Protein AF-A0A9K3KCI3-F1 (afdb_monomer)

Foldseek 3Di:
DPPPVVVVQQVQLVVLLVVLLVLLVLLLVLLLVLQPDQAFWKFAPVVPAQCPLVVVQDPPPARMKGHGLFWIAGDDPLHGDDDTDGGPDLQRPSQPLSNLLSVLSVQLSVLSVVLSVLSVCCQAPHPDPCSLVSSLVSLLSSLVSLVSSVCSVQDLVSRPPDDSVNRRVIDGDPSSVVSSVSSSVSSNVSSVSSVVRNHHDHPVVVVVVVVVVVVVVVVVVPPDDDDDDDDDDDDDDDDDDDDDD

Radius of gyration: 33.25 Å; Cα contacts (8 Å, |Δi|>4): 334; chains: 1; bounding box: 76×48×111 Å

pLDDT: mean 75.57, std 19.72, range [34.94, 98.06]

Organism: NCBI:txid303405

Solvent-accessible surface area (backbone atoms only — not comparable to full-atom values): 13400 Å² total; per-residue (Å²): 134,77,71,69,63,59,55,55,51,38,53,49,13,50,52,50,52,51,48,34,49,52,38,37,53,48,14,36,53,34,36,52,55,29,41,71,30,22,52,34,39,33,43,70,60,75,78,77,55,44,48,74,58,58,49,84,79,49,70,91,88,54,55,25,32,20,41,32,64,55,20,26,23,44,25,58,97,86,41,77,52,85,68,72,40,68,58,100,46,93,60,48,87,73,30,67,63,56,33,51,28,34,51,26,59,55,45,18,43,53,38,36,49,50,24,46,50,54,53,49,47,31,48,47,67,45,83,55,96,56,50,61,59,51,32,26,51,26,18,41,49,18,15,52,31,35,44,42,26,52,47,52,77,69,37,56,71,67,30,48,89,32,62,54,69,76,54,60,70,30,62,64,36,66,66,36,50,49,28,35,53,50,13,18,48,27,18,40,50,32,22,55,49,56,79,72,48,57,85,45,78,19,62,64,56,54,62,61,51,58,58,49,55,52,56,52,56,52,57,68,69,64,71,69,82,80,82,86,79,89,80,82,92,80,89,82,82,87,88,84,92,84,86,89,134

Mean predicted aligned error: 12.88 Å

Sequence (245 aa):
MPGVARSCENQCGYFFKTLVLLMTMAAVGLGTAACFQCKFLLVDLTTGTGWDIILDFIPDEFTSVWVGVFQWVPALNGEAIGECRSYDSFFPPDSQYLQVAQGCAIAAPIIGFVGVMISCFELICCSFFASCIFSFILFFSASGVQMGVFGLLALPGWCGDADPQDCYEGDIDSTTFWLFVLAGFFYFISSLLLCCVPRPDPCLQNRSSEDHEVATKENERGVVEEPEIQQSPHYGDEPHYVETY

Secondary structure (DSSP, 8-state):
--HHHHHHHHHHHHHHHHHHHHHHHHHHHHHHHHHT-S-SEEEESSS-SS-HHHHTTS-TT-SEEEE-SSEEEEEETTEE-S--EE-SSSS-TT-HHHHHHHHHHHHHHHHHHHHHHHHHHHHHT---TTHHHHHHHHHHHHHHHHHHHHHHHHSGGGGTTS-HHHHTTSPB-HHHHHHHHHHHHHHHHHHHHHHHS--PPPHHHHHHHHHHHHHHHHHHHS---PPP-----------------

Nearest PDB structures (foldseek):
  7oca-assembly1_I  TM=7.148E-01  e=7.406E-06  Rattus norvegicus
  7tnn-assembly1_D  TM=6.697E-01  e=9.620E-06  Rattus norvegicus
  9b5z-assembly1_F  TM=6.570E-01  e=1.623E-05  Mus musculus
  7tnk-assembly1_A  TM=7.004E-01  e=1.185E-04  Rattus norvegicus
  7tnl-assembly1_B  TM=6.528E-01  e=2.599E-05  Rattus norvegicus

Structure (mmCIF, N/CA/C/O backbone):
data_AF-A0A9K3KCI3-F1
#
_entry.id   AF-A0A9K3KCI3-F1
#
loop_
_atom_site.group_PDB
_atom_site.id
_atom_site.type_symbol
_atom_site.label_atom_id
_atom_site.label_alt_id
_atom_site.label_comp_id
_atom_site.label_asym_id
_atom_site.label_entity_id
_atom_site.label_seq_id
_atom_site.pdbx_PDB_ins_code
_atom_site.Cartn_x
_atom_site.Cartn_y
_atom_site.Cartn_z
_atom_site.occupancy
_atom_site.B_iso_or_equiv
_atom_site.auth_seq_id
_atom_site.auth_comp_id
_atom_site.auth_asym_id
_atom_site.auth_atom_id
_atom_site.pdbx_PDB_model_num
ATOM 1 N N . MET A 1 1 ? -28.721 15.173 37.618 1.00 41.50 1 MET A N 1
ATOM 2 C CA . MET A 1 1 ? -29.142 14.765 36.258 1.00 41.50 1 MET A CA 1
ATOM 3 C C . MET A 1 1 ? -28.010 13.980 35.585 1.00 41.50 1 MET A C 1
ATOM 5 O O . MET A 1 1 ? -27.216 14.578 34.877 1.00 41.50 1 MET A O 1
ATOM 9 N N . PRO A 1 2 ? -27.876 12.669 35.845 1.00 46.94 2 PRO A N 1
ATOM 10 C CA . PRO A 1 2 ? -26.802 11.838 35.283 1.00 46.94 2 PRO A CA 1
ATOM 11 C C . PRO A 1 2 ? -27.132 11.178 33.925 1.00 46.94 2 PRO A C 1
ATOM 13 O O . PRO A 1 2 ? -26.240 10.631 33.287 1.00 46.94 2 PRO A O 1
ATOM 16 N N . GLY A 1 3 ? -28.383 11.244 33.450 1.00 45.72 3 GLY A N 1
ATOM 17 C CA . GLY A 1 3 ? -28.818 10.537 32.232 1.00 45.72 3 GLY A CA 1
ATOM 18 C C . GLY A 1 3 ? -28.431 11.187 30.894 1.00 45.72 3 GLY A C 1
ATOM 19 O O . GLY A 1 3 ? -28.261 10.485 29.906 1.00 45.72 3 GLY A O 1
ATOM 20 N N . VAL A 1 4 ? -28.246 12.513 30.843 1.00 50.72 4 VAL A N 1
ATOM 21 C CA . VAL A 1 4 ? -27.965 13.224 29.574 1.00 50.72 4 VAL A CA 1
ATOM 22 C C . VAL A 1 4 ? -26.508 13.042 29.122 1.00 50.72 4 VAL A C 1
ATOM 24 O O . VAL A 1 4 ? -26.239 12.969 27.928 1.00 50.72 4 VAL A O 1
ATOM 27 N N . ALA A 1 5 ? -25.567 12.900 30.062 1.00 54.03 5 ALA A N 1
ATOM 28 C CA . ALA A 1 5 ? -24.142 12.765 29.748 1.00 54.03 5 ALA A CA 1
ATOM 29 C C . ALA A 1 5 ? -23.789 11.420 29.077 1.00 54.03 5 ALA A C 1
ATOM 31 O O . ALA A 1 5 ? -23.001 11.407 28.135 1.00 54.03 5 ALA A O 1
ATOM 32 N N . ARG A 1 6 ? -24.424 10.310 29.492 1.00 54.91 6 ARG A N 1
ATOM 33 C CA . ARG A 1 6 ? -24.200 8.972 28.900 1.00 54.91 6 ARG A CA 1
ATOM 34 C C . ARG A 1 6 ? -24.645 8.868 27.439 1.00 54.91 6 ARG A C 1
ATOM 36 O O . ARG A 1 6 ? -24.037 8.137 26.666 1.00 54.91 6 ARG A O 1
ATOM 43 N N . SER A 1 7 ? -25.682 9.611 27.048 1.00 62.25 7 SER 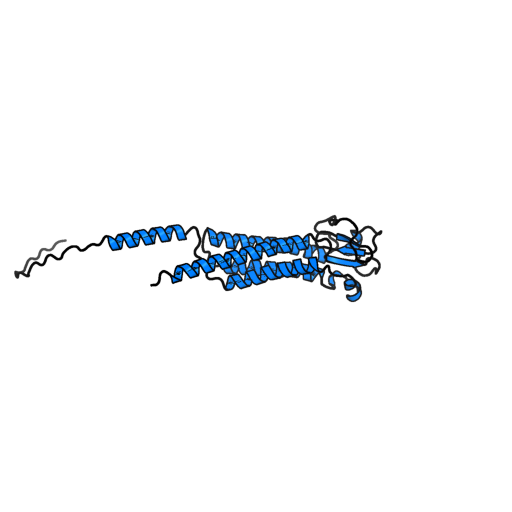A N 1
ATOM 44 C CA . SER A 1 7 ? -26.208 9.573 25.677 1.00 62.25 7 SER A CA 1
ATOM 45 C C . SER A 1 7 ? -25.242 10.218 24.669 1.00 62.25 7 SER A C 1
ATOM 47 O O . SER A 1 7 ? -24.984 9.649 23.607 1.00 62.25 7 SER A O 1
ATOM 49 N N . CYS A 1 8 ? -24.620 11.350 25.026 1.00 69.25 8 CYS A N 1
ATOM 50 C CA . CYS A 1 8 ? -23.647 12.025 24.158 1.00 69.25 8 CYS A CA 1
ATOM 51 C C . CYS A 1 8 ? -22.344 11.228 23.973 1.00 69.25 8 CYS A C 1
ATOM 53 O O . CYS A 1 8 ? -21.778 11.236 22.881 1.00 69.25 8 CYS A O 1
ATOM 55 N N . GLU A 1 9 ? -21.864 10.539 25.013 1.00 73.56 9 GLU A N 1
ATOM 56 C CA . GLU A 1 9 ? -20.625 9.750 24.953 1.00 73.56 9 GLU A CA 1
ATOM 57 C C . GLU A 1 9 ? -20.753 8.558 23.992 1.00 73.56 9 GLU A C 1
ATOM 59 O O . GLU A 1 9 ? -19.897 8.365 23.125 1.00 73.56 9 GLU A O 1
ATOM 64 N N . ASN A 1 10 ? -21.878 7.838 24.051 1.00 74.75 10 ASN A N 1
ATOM 65 C CA . ASN A 1 10 ? -22.153 6.728 23.138 1.00 74.75 10 ASN A CA 1
ATOM 66 C C . ASN A 1 10 ? -22.320 7.194 21.684 1.00 74.75 10 ASN A C 1
ATOM 68 O O . ASN A 1 10 ? -21.755 6.585 20.774 1.00 74.75 10 ASN A O 1
ATOM 72 N N . GLN A 1 11 ? -23.032 8.301 21.443 1.00 81.12 11 GLN A N 1
ATOM 73 C CA . GLN A 1 11 ? -23.169 8.871 20.094 1.00 81.12 11 GLN A CA 1
ATOM 74 C C . GLN A 1 11 ? -21.819 9.290 19.501 1.00 81.12 11 GLN A C 1
ATOM 76 O O . GLN A 1 11 ? -21.548 9.032 18.325 1.00 81.12 11 GLN A O 1
ATOM 81 N N . CYS A 1 12 ? -20.954 9.888 20.323 1.00 85.19 12 CYS A N 1
ATOM 82 C CA . CYS A 1 12 ? -19.596 10.253 19.940 1.00 85.19 12 CYS A CA 1
ATOM 83 C C . CYS A 1 12 ? -18.783 9.011 19.528 1.00 85.19 12 CYS A C 1
ATOM 85 O O . CYS A 1 12 ? -18.189 8.993 18.448 1.00 85.19 12 CYS A O 1
ATOM 87 N N . GLY A 1 13 ? -18.833 7.939 20.327 1.00 86.38 13 GLY A N 1
ATOM 88 C CA . GLY A 1 13 ? -18.162 6.670 20.029 1.00 86.38 13 GLY A CA 1
ATOM 89 C C . GLY A 1 13 ? -18.589 6.057 18.691 1.00 86.38 13 GLY A C 1
ATOM 90 O O . GLY A 1 13 ? -17.739 5.674 17.882 1.00 86.38 13 GLY A O 1
ATOM 91 N N . TYR A 1 14 ? -19.894 6.026 18.402 1.00 86.88 14 TYR A N 1
ATOM 92 C CA . TYR A 1 14 ? -20.408 5.540 17.115 1.00 86.88 14 TYR A CA 1
ATOM 93 C C . TYR A 1 14 ? -19.949 6.391 15.931 1.00 86.88 14 TYR A C 1
ATOM 95 O O . TYR A 1 14 ? -19.542 5.842 14.904 1.00 86.88 14 TYR A O 1
ATOM 103 N N . PHE A 1 15 ? -19.999 7.719 16.064 1.00 90.00 15 PHE A N 1
ATOM 104 C CA . PHE A 1 15 ? -19.580 8.634 15.005 1.00 90.00 15 PHE A CA 1
ATOM 105 C C . PHE A 1 15 ? -18.107 8.431 14.645 1.00 90.00 15 PHE A C 1
ATOM 107 O O . PHE A 1 15 ? -17.784 8.172 13.484 1.00 90.00 15 PHE A O 1
ATOM 114 N N . PHE A 1 16 ? -17.219 8.474 15.640 1.00 89.94 16 PHE A N 1
ATOM 115 C CA . PHE A 1 16 ? -15.787 8.299 15.416 1.00 89.94 16 PHE A CA 1
ATOM 116 C C . PHE A 1 16 ? -15.462 6.922 14.841 1.00 89.94 16 PHE A C 1
ATOM 118 O O . PHE A 1 16 ? -14.663 6.816 13.913 1.00 89.94 16 PHE A O 1
ATOM 125 N N . LYS A 1 17 ? -16.111 5.863 15.333 1.00 90.06 17 LYS A N 1
ATOM 126 C CA . LYS A 1 17 ? -15.878 4.512 14.818 1.00 90.06 17 LYS A CA 1
ATOM 127 C C . LYS A 1 17 ? -16.360 4.350 13.378 1.00 90.06 17 LYS A C 1
ATOM 129 O O . LYS A 1 17 ? -15.668 3.738 12.571 1.00 90.06 17 LYS A O 1
ATOM 134 N N . THR A 1 18 ? -17.493 4.956 13.026 1.00 91.88 18 THR A N 1
ATOM 135 C CA . THR A 1 18 ? -17.979 5.001 11.638 1.00 91.88 18 THR A CA 1
ATOM 136 C C . THR A 1 18 ? -17.001 5.756 10.740 1.00 91.88 18 THR A C 1
ATOM 138 O O . THR A 1 18 ? -16.677 5.284 9.654 1.00 91.88 18 THR A O 1
ATOM 141 N N . LEU A 1 19 ? -16.473 6.889 11.205 1.00 94.56 19 LEU A N 1
ATOM 142 C CA . LEU A 1 19 ? -15.473 7.668 10.478 1.00 94.56 19 LEU A CA 1
ATOM 143 C C . LEU A 1 19 ? -14.191 6.859 10.233 1.00 94.56 19 LEU A C 1
ATOM 145 O O . LEU A 1 19 ? -13.710 6.823 9.104 1.00 94.56 19 LEU A O 1
ATOM 149 N N . VAL A 1 20 ? -13.689 6.144 11.246 1.00 94.38 20 VAL A N 1
ATOM 150 C CA . VAL A 1 20 ? -12.539 5.229 11.116 1.00 94.38 20 VAL A CA 1
ATOM 151 C C . VAL A 1 20 ? -12.799 4.155 10.058 1.00 94.38 20 VAL A C 1
ATOM 153 O O . VAL A 1 20 ? -11.945 3.911 9.206 1.00 94.38 20 VAL A O 1
ATOM 156 N N . LEU A 1 21 ? -13.981 3.531 10.070 1.00 94.44 21 LEU A N 1
ATOM 157 C CA . LEU A 1 21 ? -14.352 2.519 9.077 1.00 94.44 21 LEU A CA 1
ATOM 158 C C . LEU A 1 21 ? -14.394 3.102 7.662 1.00 94.44 21 LEU A C 1
ATOM 160 O O . LEU A 1 21 ? -13.847 2.499 6.742 1.00 94.44 21 LEU A O 1
ATOM 164 N N . LEU A 1 22 ? -14.989 4.284 7.484 1.00 96.19 22 LEU A N 1
ATOM 165 C CA . LEU A 1 22 ? -15.052 4.960 6.186 1.00 96.19 22 LEU A CA 1
ATOM 166 C C . LEU A 1 22 ? -13.658 5.323 5.663 1.00 96.19 22 LEU A C 1
ATOM 168 O O . LEU A 1 22 ? -13.359 5.058 4.501 1.00 96.19 22 LEU A O 1
ATOM 172 N N . MET A 1 23 ? -12.791 5.873 6.517 1.00 96.75 23 MET A N 1
ATOM 173 C CA . MET A 1 23 ? -11.403 6.182 6.158 1.00 96.75 23 MET A CA 1
ATOM 174 C C . MET A 1 23 ? -10.623 4.924 5.779 1.00 96.75 23 MET A C 1
ATOM 176 O O . MET A 1 23 ? -9.901 4.926 4.787 1.00 96.75 23 MET A O 1
ATOM 180 N N . THR A 1 24 ? -10.804 3.833 6.523 1.00 96.31 24 THR A N 1
ATOM 181 C CA . THR A 1 24 ? -10.135 2.560 6.234 1.00 96.31 24 THR A CA 1
ATOM 182 C C . THR A 1 24 ? -10.629 1.957 4.918 1.00 96.31 24 THR A C 1
ATOM 184 O O . THR A 1 24 ? -9.826 1.498 4.113 1.00 96.31 24 THR A O 1
ATOM 187 N N . MET A 1 25 ? -11.933 2.001 4.638 1.00 96.94 25 MET A N 1
ATOM 188 C CA . MET A 1 25 ? -12.476 1.544 3.353 1.00 96.94 25 MET A CA 1
ATOM 189 C C . MET A 1 25 ? -11.994 2.412 2.184 1.00 96.94 25 MET A C 1
ATOM 191 O O . MET A 1 25 ? -11.693 1.883 1.114 1.00 96.94 25 MET A O 1
ATOM 195 N N . ALA A 1 26 ? -11.858 3.726 2.389 1.00 97.62 26 ALA A N 1
ATOM 196 C CA . ALA A 1 26 ? -11.223 4.610 1.416 1.00 97.62 26 ALA A CA 1
ATOM 197 C C . ALA A 1 26 ? -9.747 4.239 1.205 1.00 97.62 26 ALA A C 1
ATOM 199 O O . ALA A 1 26 ? -9.299 4.187 0.064 1.00 97.62 26 ALA A O 1
ATOM 200 N N . ALA A 1 27 ? -9.010 3.910 2.271 1.00 97.25 27 ALA A N 1
ATOM 201 C CA . ALA A 1 27 ? -7.627 3.441 2.188 1.00 97.25 27 ALA A CA 1
ATOM 202 C C . ALA A 1 27 ? -7.499 2.155 1.359 1.00 97.25 27 ALA A C 1
ATOM 204 O O . ALA A 1 27 ? -6.634 2.076 0.489 1.00 97.25 27 ALA A O 1
ATOM 205 N N . VAL A 1 28 ? -8.391 1.179 1.577 1.00 96.62 28 VAL A N 1
ATOM 206 C CA . VAL A 1 28 ? -8.476 -0.048 0.766 1.00 96.62 28 VAL A CA 1
ATOM 207 C C . VAL A 1 28 ? -8.700 0.313 -0.703 1.00 96.62 28 VAL A C 1
ATOM 209 O O . VAL A 1 28 ? -7.921 -0.103 -1.553 1.00 96.62 28 VAL A O 1
ATOM 212 N N . GLY A 1 29 ? -9.716 1.128 -1.003 1.00 96.75 29 GLY A N 1
ATOM 213 C CA . GLY A 1 29 ? -10.054 1.507 -2.377 1.00 96.75 29 GLY A CA 1
ATOM 214 C C . GLY A 1 29 ? -8.925 2.248 -3.097 1.00 96.75 29 GLY A C 1
ATOM 215 O O . GLY A 1 29 ? -8.576 1.888 -4.219 1.00 96.75 29 GLY A O 1
ATOM 216 N N . LEU A 1 30 ? -8.320 3.242 -2.441 1.00 96.38 30 LEU A N 1
ATOM 217 C CA . LEU A 1 30 ? -7.190 4.002 -2.982 1.00 96.38 30 LEU A CA 1
ATOM 218 C C . LEU A 1 30 ? -5.956 3.117 -3.173 1.00 96.38 30 LEU A C 1
ATOM 220 O O . LEU A 1 30 ? -5.321 3.183 -4.221 1.00 96.38 30 LEU A O 1
ATOM 224 N N . GLY A 1 31 ? -5.644 2.261 -2.197 1.00 94.81 31 GLY A N 1
ATOM 225 C CA . GLY A 1 31 ? -4.505 1.352 -2.266 1.00 94.81 31 GLY A CA 1
ATOM 226 C C . GLY A 1 31 ? -4.653 0.345 -3.402 1.00 94.81 31 GLY A C 1
ATOM 227 O O . GLY A 1 31 ? -3.732 0.179 -4.196 1.00 94.81 31 GLY A O 1
ATOM 228 N N . THR A 1 32 ? -5.834 -0.263 -3.545 1.00 94.56 32 THR A N 1
ATOM 229 C CA . THR A 1 32 ? -6.143 -1.152 -4.671 1.00 94.56 32 THR A CA 1
ATOM 230 C C . THR A 1 32 ? -6.069 -0.406 -6.004 1.00 94.56 32 THR A C 1
ATOM 232 O O . THR A 1 32 ? -5.424 -0.894 -6.928 1.00 94.56 32 THR A O 1
ATOM 235 N N . ALA A 1 33 ? -6.654 0.792 -6.105 1.00 94.94 33 ALA A N 1
ATOM 236 C CA . ALA A 1 33 ? -6.595 1.602 -7.322 1.00 94.94 33 ALA A CA 1
ATOM 237 C C . ALA A 1 33 ? -5.156 1.962 -7.722 1.00 94.94 33 ALA A C 1
ATOM 239 O O . ALA A 1 33 ? -4.845 1.923 -8.910 1.00 94.94 33 ALA A O 1
ATOM 240 N N . ALA A 1 34 ? -4.286 2.261 -6.749 1.00 92.81 34 ALA A N 1
ATOM 241 C CA . ALA A 1 34 ? -2.867 2.532 -6.973 1.00 92.81 34 ALA A CA 1
ATOM 242 C C . ALA A 1 34 ? -2.132 1.310 -7.543 1.00 92.81 34 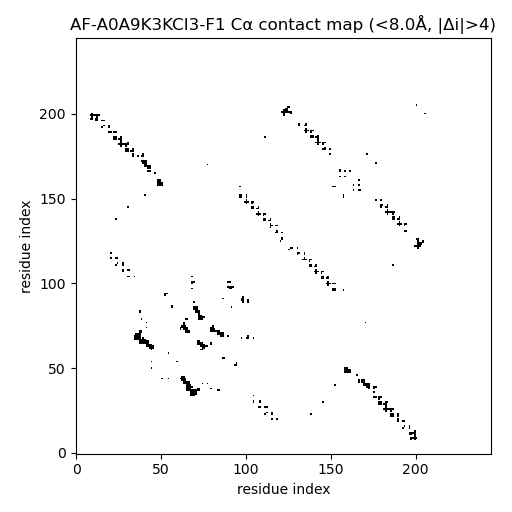ALA A C 1
ATOM 244 O O . ALA A 1 34 ? -1.344 1.436 -8.474 1.00 92.81 34 ALA A O 1
ATOM 245 N N . CYS A 1 35 ? -2.425 0.113 -7.026 1.00 91.81 35 CYS A N 1
ATOM 246 C CA . CYS A 1 35 ? -1.768 -1.121 -7.463 1.00 91.81 35 CYS A CA 1
ATOM 247 C C . CYS A 1 35 ? -2.124 -1.520 -8.903 1.00 91.81 35 CYS A C 1
ATOM 249 O O . CYS A 1 35 ? -1.319 -2.157 -9.581 1.00 91.81 35 CYS A O 1
ATOM 251 N N . PHE A 1 36 ? -3.319 -1.148 -9.368 1.00 91.81 36 PHE A N 1
ATOM 252 C CA . PHE A 1 36 ? -3.766 -1.378 -10.744 1.00 91.81 36 PHE A CA 1
ATOM 253 C C . PHE A 1 36 ? -3.404 -0.240 -11.708 1.00 91.81 36 PHE A C 1
ATOM 255 O O . PHE A 1 36 ? -3.779 -0.303 -12.874 1.00 91.81 36 PHE A O 1
ATOM 262 N N . GLN A 1 37 ? -2.677 0.791 -11.266 1.00 92.38 37 GLN A N 1
ATOM 263 C CA . GLN A 1 37 ? -2.082 1.737 -12.207 1.00 92.38 37 GLN A CA 1
ATOM 264 C C . GLN A 1 37 ? -0.882 1.087 -12.897 1.00 92.38 37 GLN A C 1
ATOM 266 O O . GLN A 1 37 ? -0.010 0.514 -12.244 1.00 92.38 37 GLN A O 1
ATOM 271 N N . CYS A 1 38 ? -0.811 1.228 -14.219 1.00 89.62 38 CYS A N 1
ATOM 272 C CA . CYS A 1 38 ? 0.356 0.823 -15.003 1.00 89.62 38 CYS A CA 1
ATOM 273 C C . CYS A 1 38 ? 1.404 1.939 -15.143 1.00 89.62 38 CYS A C 1
ATOM 275 O O . CYS A 1 38 ? 2.478 1.705 -15.684 1.00 89.62 38 CYS A O 1
ATOM 277 N N . LYS A 1 39 ? 1.098 3.146 -14.641 1.00 90.12 39 LYS A N 1
ATOM 278 C CA . LYS A 1 39 ? 2.003 4.299 -14.589 1.00 90.12 39 LYS A CA 1
ATOM 279 C C . LYS A 1 39 ? 2.452 4.524 -13.157 1.00 90.12 39 LYS A C 1
ATOM 281 O O . LYS A 1 39 ? 1.735 5.157 -12.389 1.00 90.12 39 LYS A O 1
ATOM 286 N N . PHE A 1 40 ? 3.595 3.973 -12.778 1.00 87.81 40 PHE A N 1
ATOM 287 C CA . PHE A 1 40 ? 4.187 4.266 -11.477 1.00 87.81 40 PHE A CA 1
ATOM 288 C C . PHE A 1 40 ? 5.606 4.799 -11.637 1.00 87.81 40 PHE A C 1
ATOM 290 O O . PHE A 1 40 ? 5.843 5.953 -11.291 1.00 87.81 40 PHE A O 1
ATOM 297 N N . LEU A 1 41 ? 6.502 4.001 -12.215 1.00 85.88 41 LEU A N 1
ATOM 298 C CA . LEU A 1 41 ? 7.888 4.378 -12.479 1.00 85.88 41 LEU A CA 1
ATOM 299 C C . LEU A 1 41 ? 8.152 4.321 -13.983 1.00 85.88 41 LEU A C 1
ATOM 301 O O . LEU A 1 41 ? 7.868 3.300 -14.610 1.00 85.88 41 LEU A O 1
ATOM 305 N N . LEU A 1 42 ? 8.670 5.401 -14.561 1.00 84.81 42 LEU A N 1
ATOM 306 C CA . LEU A 1 42 ? 9.196 5.377 -15.921 1.00 84.81 42 LEU A CA 1
ATOM 307 C C . LEU A 1 42 ? 10.583 4.728 -15.912 1.00 84.81 42 LEU A C 1
ATOM 309 O O . LEU A 1 42 ? 11.408 5.020 -15.057 1.00 84.81 42 LEU A O 1
ATOM 313 N N . VAL A 1 43 ? 10.837 3.848 -16.866 1.00 80.00 43 VAL A N 1
ATOM 314 C CA . VAL A 1 43 ? 12.085 3.102 -16.995 1.00 80.00 43 VAL A CA 1
ATOM 315 C C . VAL A 1 43 ? 12.604 3.277 -18.412 1.00 80.00 43 VAL A C 1
ATOM 317 O O . VAL A 1 43 ? 11.869 3.019 -19.368 1.00 80.00 43 VAL A O 1
ATOM 320 N N . ASP A 1 44 ? 13.858 3.706 -18.548 1.00 78.31 44 ASP A N 1
ATOM 321 C CA . ASP A 1 44 ? 14.580 3.717 -19.821 1.00 78.31 44 ASP A CA 1
ATOM 322 C C . ASP A 1 44 ? 15.336 2.391 -19.981 1.00 78.31 44 ASP A C 1
ATOM 324 O O . ASP A 1 44 ? 16.131 1.997 -19.131 1.00 78.31 44 ASP A O 1
ATOM 328 N N . LEU A 1 45 ? 15.051 1.677 -21.067 1.00 76.56 45 LEU A N 1
ATOM 329 C CA . LEU A 1 45 ? 15.627 0.371 -21.379 1.00 76.56 45 LEU A CA 1
ATOM 330 C C . LEU A 1 45 ? 16.929 0.489 -22.188 1.00 76.56 45 LEU A C 1
ATOM 332 O O . LEU A 1 45 ? 17.619 -0.507 -22.397 1.00 76.56 45 LEU A O 1
ATOM 336 N N . THR A 1 46 ? 17.290 1.688 -22.653 1.00 72.56 46 THR A N 1
ATOM 337 C CA . THR A 1 46 ? 18.453 1.914 -23.526 1.00 72.56 46 THR A CA 1
ATOM 338 C C . THR A 1 46 ? 19.777 2.041 -22.777 1.00 72.56 46 THR A C 1
ATOM 340 O O . THR A 1 46 ? 20.834 1.809 -23.366 1.00 72.56 46 THR A O 1
ATOM 343 N N . THR A 1 47 ? 19.743 2.368 -21.484 1.00 63.44 47 THR A N 1
ATOM 344 C CA . THR A 1 47 ? 20.939 2.596 -20.657 1.00 63.44 47 THR A CA 1
ATOM 345 C C . THR A 1 47 ? 21.593 1.306 -20.151 1.00 63.44 47 THR A C 1
ATOM 347 O O . THR A 1 47 ? 22.731 1.343 -19.690 1.00 63.44 47 THR A O 1
ATOM 350 N N . GLY A 1 48 ? 20.952 0.144 -20.339 1.00 53.06 48 GLY A N 1
ATOM 351 C CA . GLY A 1 48 ? 21.601 -1.175 -20.306 1.00 53.06 48 GLY A CA 1
ATOM 352 C C . GLY A 1 48 ? 22.229 -1.603 -18.973 1.00 53.06 48 GLY A C 1
ATOM 353 O O . GLY A 1 48 ? 22.976 -2.579 -18.946 1.00 53.06 48 GLY A O 1
ATOM 354 N N . THR A 1 49 ? 21.959 -0.909 -17.870 1.00 50.72 49 THR A N 1
ATOM 355 C CA . THR A 1 49 ? 22.473 -1.257 -16.542 1.00 50.72 49 THR A CA 1
ATOM 356 C C . THR A 1 49 ? 21.304 -1.590 -15.613 1.00 50.72 49 THR A C 1
ATOM 358 O O . THR A 1 49 ? 20.458 -0.755 -15.324 1.00 50.72 49 THR A O 1
ATOM 361 N N . GLY A 1 50 ? 21.218 -2.848 -15.166 1.00 50.72 50 GLY A N 1
ATOM 362 C CA . GLY A 1 50 ? 20.346 -3.261 -14.055 1.00 50.72 50 GLY A CA 1
ATOM 363 C C . GLY A 1 50 ? 18.904 -3.671 -14.389 1.00 50.72 50 GLY A C 1
ATOM 364 O O . GLY A 1 50 ? 18.228 -4.219 -13.518 1.00 50.72 50 GLY A O 1
ATOM 365 N N . TRP A 1 51 ? 18.439 -3.491 -15.630 1.00 58.16 51 TRP A N 1
ATOM 366 C CA . TRP A 1 51 ? 17.053 -3.792 -16.033 1.00 58.16 51 TRP A CA 1
ATOM 367 C C . TRP A 1 51 ? 16.824 -5.192 -16.614 1.00 58.16 51 TRP A C 1
ATOM 369 O O . TRP A 1 51 ? 15.692 -5.500 -16.987 1.00 58.16 51 TRP A O 1
ATOM 379 N N . ASP A 1 52 ? 17.843 -6.059 -16.640 1.00 54.47 52 ASP A N 1
ATOM 380 C CA . ASP A 1 52 ? 17.757 -7.441 -17.161 1.00 54.47 52 ASP A CA 1
ATOM 381 C C . ASP A 1 52 ? 16.580 -8.229 -16.556 1.00 54.47 52 ASP A C 1
ATOM 383 O O . ASP A 1 52 ? 15.987 -9.087 -17.195 1.00 54.47 52 ASP A O 1
ATOM 387 N N . ILE A 1 53 ? 16.177 -7.865 -15.339 1.00 56.16 53 ILE A N 1
ATOM 388 C CA . ILE A 1 53 ? 15.067 -8.458 -14.590 1.00 56.16 53 ILE A CA 1
ATOM 389 C C . ILE A 1 53 ? 13.676 -8.100 -15.161 1.00 56.16 53 ILE A C 1
ATOM 391 O O . ILE A 1 53 ? 12.716 -8.848 -14.971 1.00 56.16 53 ILE A O 1
ATOM 395 N N . ILE A 1 54 ? 13.532 -6.936 -15.802 1.00 59.41 54 ILE A N 1
ATOM 396 C CA . ILE A 1 54 ? 12.265 -6.448 -16.377 1.00 59.41 54 ILE A CA 1
ATOM 397 C C . ILE A 1 54 ? 12.252 -6.629 -17.907 1.00 59.41 54 ILE A C 1
ATOM 399 O O . ILE A 1 54 ? 11.182 -6.825 -18.489 1.00 59.41 54 ILE A O 1
ATOM 403 N N . LEU A 1 55 ? 13.430 -6.620 -18.542 1.00 59.66 55 LEU A N 1
ATOM 404 C CA . LEU A 1 55 ? 13.615 -6.770 -19.988 1.00 59.66 55 LEU A CA 1
ATOM 405 C C . LEU A 1 55 ? 13.038 -8.083 -20.539 1.00 59.66 55 LEU A C 1
ATOM 407 O O . LEU A 1 55 ? 12.449 -8.060 -21.613 1.00 59.66 55 LEU A O 1
ATOM 411 N N . ASP A 1 56 ? 13.076 -9.183 -19.781 1.00 63.09 56 ASP A N 1
ATOM 412 C CA . ASP A 1 56 ? 12.504 -10.470 -20.221 1.00 63.09 56 ASP A CA 1
ATOM 413 C C . ASP A 1 56 ? 10.982 -10.423 -20.480 1.00 63.09 56 ASP A C 1
ATOM 415 O O . ASP A 1 56 ? 10.440 -11.277 -21.185 1.00 63.09 56 ASP A O 1
ATOM 419 N N . PHE A 1 57 ? 10.270 -9.427 -19.936 1.00 65.94 57 PHE A N 1
ATOM 420 C CA . PHE A 1 57 ? 8.814 -9.289 -20.075 1.00 65.94 57 PHE A CA 1
ATOM 421 C C . PHE A 1 57 ? 8.385 -8.256 -21.123 1.00 65.94 57 PHE A C 1
ATOM 423 O O . PHE A 1 57 ? 7.196 -8.162 -21.445 1.00 65.94 57 PHE A O 1
ATOM 430 N N . ILE A 1 58 ? 9.317 -7.451 -21.633 1.00 69.38 58 ILE A N 1
ATOM 431 C CA . ILE A 1 58 ? 9.019 -6.324 -22.518 1.00 69.38 58 ILE A CA 1
ATOM 432 C C . ILE A 1 58 ? 9.605 -6.625 -23.896 1.00 69.38 58 ILE A C 1
ATOM 434 O O . ILE A 1 58 ? 10.784 -6.936 -23.997 1.00 69.38 58 ILE A O 1
ATOM 438 N N . PRO A 1 59 ? 8.821 -6.508 -24.982 1.00 68.50 59 PRO A N 1
ATOM 439 C CA . PRO A 1 59 ? 9.358 -6.677 -26.326 1.00 68.50 59 PRO A CA 1
ATOM 440 C C . PRO A 1 59 ? 10.526 -5.717 -26.595 1.00 68.50 59 PRO A C 1
ATOM 442 O O . PRO A 1 59 ? 10.392 -4.520 -26.333 1.00 68.50 59 PRO A O 1
ATOM 445 N N . ASP A 1 60 ? 11.599 -6.219 -27.217 1.00 70.06 60 ASP A N 1
ATOM 446 C CA . ASP A 1 60 ? 12.842 -5.488 -27.558 1.00 70.06 60 ASP A CA 1
ATOM 447 C C . ASP A 1 60 ? 12.640 -4.209 -28.402 1.00 70.06 60 ASP A C 1
ATOM 449 O O . ASP A 1 60 ? 13.572 -3.452 -28.667 1.00 70.06 60 ASP A O 1
ATOM 453 N N . GLU A 1 61 ? 11.421 -3.970 -28.882 1.00 76.69 61 GLU A N 1
ATOM 454 C CA . GLU A 1 61 ? 11.054 -2.838 -29.730 1.00 76.69 61 GLU A CA 1
ATOM 455 C C . GLU A 1 61 ? 10.896 -1.519 -28.952 1.00 76.69 61 GLU A C 1
ATOM 457 O O . GLU A 1 61 ? 10.836 -0.450 -29.565 1.00 76.69 61 GLU A O 1
ATOM 462 N N . PHE A 1 62 ? 10.805 -1.570 -27.618 1.00 77.69 62 PHE A N 1
ATOM 463 C CA . PHE A 1 62 ? 10.565 -0.392 -26.785 1.00 77.69 62 PHE A CA 1
ATOM 464 C C . PHE A 1 62 ? 11.841 0.115 -26.120 1.00 77.69 62 PHE A C 1
ATOM 466 O O . PHE A 1 62 ? 12.589 -0.635 -25.507 1.00 77.69 62 PHE A O 1
ATOM 473 N N . THR A 1 63 ? 12.051 1.429 -26.192 1.00 79.75 63 THR A N 1
ATOM 474 C CA . THR A 1 63 ? 13.179 2.105 -25.537 1.00 79.75 63 THR A CA 1
ATOM 475 C C . THR A 1 63 ? 12.850 2.552 -24.118 1.00 79.75 63 THR A C 1
ATOM 477 O O . THR A 1 63 ? 13.754 2.766 -23.329 1.00 79.75 63 THR A O 1
ATOM 480 N N . SER A 1 64 ? 11.569 2.701 -23.774 1.00 84.31 64 SER A N 1
ATOM 481 C CA . SER A 1 64 ? 11.136 3.098 -22.433 1.00 84.31 64 SER A CA 1
ATOM 482 C C . SER A 1 64 ? 9.778 2.502 -22.086 1.00 84.31 64 SER A C 1
ATOM 484 O O . SER A 1 64 ? 8.947 2.293 -22.975 1.00 84.31 64 SER A O 1
ATOM 486 N N . VAL A 1 65 ? 9.521 2.265 -20.802 1.00 86.88 65 VAL A N 1
ATOM 487 C CA . VAL A 1 65 ? 8.242 1.747 -20.305 1.00 86.88 65 VAL A CA 1
ATOM 488 C C . VAL A 1 65 ? 7.841 2.387 -18.987 1.00 86.88 65 VAL A C 1
ATOM 490 O O . VAL A 1 65 ? 8.676 2.735 -18.164 1.00 86.88 65 VAL A O 1
ATOM 493 N N . TRP A 1 66 ? 6.543 2.487 -18.753 1.00 88.44 66 TRP A N 1
ATOM 494 C CA . TRP A 1 66 ? 6.000 2.703 -17.424 1.00 88.44 66 TRP A CA 1
ATOM 495 C C . TRP A 1 66 ? 5.755 1.353 -16.756 1.00 88.44 66 TRP A C 1
ATOM 497 O O . TRP A 1 66 ? 5.043 0.501 -17.289 1.00 88.44 66 TRP A O 1
ATOM 507 N N . VAL A 1 67 ? 6.335 1.175 -15.579 1.00 86.88 67 VAL A N 1
ATOM 508 C CA . VAL A 1 67 ? 6.219 -0.019 -14.748 1.00 86.88 67 VAL A CA 1
ATOM 509 C C . VAL A 1 67 ? 5.294 0.306 -13.586 1.00 86.88 67 VAL A C 1
ATOM 511 O O . VAL A 1 67 ? 5.488 1.306 -12.898 1.00 86.88 67 VAL A O 1
ATOM 514 N N . GLY A 1 68 ? 4.284 -0.529 -13.368 1.00 89.81 68 GLY A N 1
ATOM 515 C CA . GLY A 1 68 ? 3.412 -0.543 -12.195 1.00 89.81 68 GLY A CA 1
ATOM 516 C C . GLY A 1 68 ? 3.522 -1.864 -11.430 1.00 89.81 68 GLY A C 1
ATOM 517 O O . GLY A 1 68 ? 4.319 -2.740 -11.766 1.00 89.81 68 GLY A O 1
ATOM 518 N N . VAL A 1 69 ? 2.698 -2.039 -10.393 1.00 90.88 69 VAL A N 1
ATOM 519 C CA . VAL A 1 69 ? 2.789 -3.218 -9.506 1.00 90.88 69 VAL A CA 1
ATOM 520 C C . VAL A 1 69 ? 2.340 -4.501 -10.201 1.00 90.88 69 VAL A C 1
ATOM 522 O O . VAL A 1 69 ? 3.013 -5.526 -10.121 1.00 90.88 69 VAL A O 1
ATOM 525 N N . PHE A 1 70 ? 1.205 -4.457 -10.899 1.00 91.88 70 PHE A N 1
ATOM 526 C CA . PHE A 1 70 ? 0.637 -5.618 -11.602 1.00 91.88 70 PHE A CA 1
ATOM 527 C C . PHE A 1 70 ? 0.624 -5.470 -13.121 1.00 91.88 70 PHE A C 1
ATOM 529 O O . PHE A 1 70 ? 0.300 -6.422 -13.833 1.00 91.88 70 PHE A O 1
ATOM 536 N N . GLN A 1 71 ? 0.927 -4.274 -13.614 1.00 91.69 71 GLN A N 1
ATOM 537 C CA . GLN A 1 71 ? 0.811 -3.924 -15.017 1.00 91.69 71 GLN A CA 1
ATOM 538 C C . GLN A 1 71 ? 1.938 -2.989 -15.428 1.00 91.69 71 GLN A C 1
ATOM 540 O O . GLN A 1 71 ? 2.497 -2.286 -14.592 1.00 91.69 71 GLN A O 1
ATOM 545 N N . TRP A 1 72 ? 2.203 -2.933 -16.721 1.00 90.06 72 TRP A N 1
ATOM 546 C CA . TRP A 1 72 ? 3.138 -2.018 -17.356 1.00 90.06 72 TRP A CA 1
ATOM 547 C C . TRP A 1 72 ? 2.509 -1.451 -18.633 1.00 90.06 72 TRP A C 1
ATOM 549 O O . TRP A 1 72 ? 1.521 -1.984 -19.142 1.00 90.06 72 TRP A O 1
ATOM 559 N N . VAL A 1 73 ? 3.034 -0.351 -19.157 1.00 92.19 73 VAL A N 1
ATOM 560 C CA . VAL A 1 73 ? 2.628 0.197 -20.459 1.00 92.19 73 VAL A CA 1
ATOM 561 C C . VAL A 1 73 ? 3.859 0.742 -21.175 1.00 92.19 73 VAL A C 1
ATOM 563 O O . VAL A 1 73 ? 4.694 1.376 -20.529 1.00 92.19 73 VAL A O 1
ATOM 566 N N . PRO A 1 74 ? 4.022 0.511 -22.489 1.00 90.19 74 PRO A N 1
ATOM 567 C CA . PRO A 1 74 ? 5.149 1.085 -23.200 1.00 90.19 74 PRO A CA 1
ATOM 568 C C . PRO A 1 74 ? 5.105 2.614 -23.157 1.00 90.19 74 PRO A C 1
ATOM 570 O O . PRO A 1 74 ? 4.033 3.216 -23.068 1.00 90.19 74 PRO A O 1
ATOM 573 N N . ALA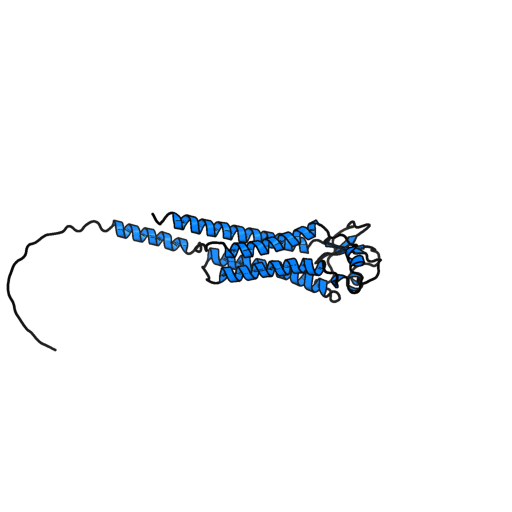 A 1 75 ? 6.271 3.247 -23.216 1.00 89.06 75 ALA A N 1
ATOM 574 C CA . ALA A 1 75 ? 6.407 4.694 -23.198 1.00 89.06 75 ALA A CA 1
ATOM 575 C C . ALA A 1 75 ? 7.207 5.176 -24.412 1.00 89.06 75 ALA A C 1
ATOM 577 O O . ALA A 1 75 ? 8.144 4.514 -24.859 1.00 89.06 75 ALA A O 1
ATOM 578 N N . LEU A 1 76 ? 6.842 6.343 -24.939 1.00 85.62 76 LEU A N 1
ATOM 579 C CA . LEU A 1 76 ? 7.581 7.045 -25.982 1.00 85.62 76 LEU A CA 1
ATOM 580 C C . LEU A 1 76 ? 7.734 8.506 -25.562 1.00 85.62 76 LEU A C 1
ATOM 582 O O . LEU A 1 76 ? 6.739 9.191 -25.342 1.00 85.62 76 LEU A O 1
ATOM 586 N N . ASN A 1 77 ? 8.977 8.983 -25.449 1.00 83.75 77 ASN A N 1
ATOM 587 C CA . ASN A 1 77 ? 9.294 10.324 -24.934 1.00 83.75 77 ASN A CA 1
ATOM 588 C C . ASN A 1 77 ? 8.663 10.605 -23.551 1.00 83.75 77 ASN A C 1
ATOM 590 O O . ASN A 1 77 ? 8.166 11.701 -23.306 1.00 83.75 77 ASN A O 1
ATOM 594 N N . GLY A 1 78 ? 8.624 9.596 -22.673 1.00 80.44 78 GLY A N 1
ATOM 595 C CA . GLY A 1 78 ? 8.025 9.685 -21.335 1.00 80.44 78 GLY A CA 1
ATOM 596 C C . GLY A 1 78 ? 6.498 9.557 -21.292 1.00 80.44 78 GLY A C 1
ATOM 597 O O . GLY A 1 78 ? 5.927 9.340 -20.224 1.00 80.44 78 GLY A O 1
ATOM 598 N N . GLU A 1 79 ? 5.805 9.594 -22.430 1.00 86.50 79 GLU A N 1
ATOM 599 C CA . GLU A 1 79 ? 4.354 9.421 -22.474 1.00 86.50 79 GLU A CA 1
ATOM 600 C C . GLU A 1 79 ? 3.968 7.959 -22.700 1.00 86.50 79 GLU A C 1
ATOM 602 O O . GLU A 1 79 ? 4.519 7.276 -23.560 1.00 86.50 79 GLU A O 1
ATOM 607 N N . ALA A 1 80 ? 2.991 7.471 -21.934 1.00 88.31 80 ALA A N 1
ATOM 608 C CA . ALA A 1 80 ? 2.466 6.122 -22.112 1.00 88.31 80 ALA A CA 1
ATOM 609 C C . ALA A 1 80 ? 1.758 5.974 -23.465 1.00 88.31 80 ALA A C 1
ATOM 611 O O . ALA A 1 80 ? 0.835 6.731 -23.778 1.00 88.31 80 ALA A O 1
ATOM 612 N N . ILE A 1 81 ? 2.146 4.954 -24.223 1.00 90.31 81 ILE A N 1
ATOM 613 C CA . ILE A 1 81 ? 1.598 4.630 -25.534 1.00 90.31 81 ILE A CA 1
ATOM 614 C C . ILE A 1 81 ? 0.859 3.288 -25.490 1.00 90.31 81 ILE A C 1
ATOM 616 O O . ILE A 1 81 ? 1.431 2.226 -25.258 1.00 90.31 81 ILE A O 1
ATOM 620 N N . GLY A 1 82 ? -0.445 3.335 -25.758 1.00 88.12 82 GLY A N 1
ATOM 621 C CA . GLY A 1 82 ? -1.296 2.148 -25.824 1.00 88.12 82 GLY A CA 1
ATOM 622 C C . GLY A 1 82 ? -1.925 1.751 -24.488 1.00 88.12 82 GLY A C 1
ATOM 623 O O . GLY A 1 82 ? -2.176 2.586 -23.621 1.00 88.12 82 GLY A O 1
ATOM 624 N N . GLU A 1 83 ? -2.258 0.467 -24.374 1.00 90.25 83 GLU A N 1
ATOM 625 C CA . GLU A 1 83 ? -3.002 -0.095 -23.245 1.00 90.25 83 GLU A CA 1
ATOM 626 C C . GLU A 1 83 ? -2.070 -0.691 -22.186 1.00 90.25 83 GLU A C 1
ATOM 628 O O . GLU A 1 83 ? -1.012 -1.237 -22.511 1.00 90.25 83 GLU A O 1
ATOM 633 N N . CYS A 1 84 ? -2.497 -0.627 -20.921 1.00 91.75 84 CYS A N 1
ATOM 634 C CA . CYS A 1 84 ? -1.824 -1.316 -19.826 1.00 91.75 84 CYS A CA 1
ATOM 635 C C . CYS A 1 84 ? -1.843 -2.833 -20.067 1.00 91.75 84 CYS A C 1
ATOM 637 O O . CYS A 1 84 ? -2.895 -3.422 -20.324 1.00 91.75 84 CYS A O 1
ATOM 639 N N . ARG A 1 85 ? -0.687 -3.474 -19.928 1.00 90.50 85 ARG A N 1
ATOM 640 C CA . ARG A 1 85 ? -0.495 -4.918 -20.067 1.00 90.50 85 ARG A CA 1
ATOM 641 C C . ARG A 1 85 ? -0.163 -5.515 -18.710 1.00 90.50 85 ARG A C 1
ATOM 643 O O . ARG A 1 85 ? 0.607 -4.937 -17.952 1.00 90.50 85 ARG A O 1
ATOM 650 N N . SER A 1 86 ? -0.755 -6.657 -18.384 1.00 89.50 86 SER A N 1
ATOM 651 C CA . SER A 1 86 ? -0.364 -7.426 -17.201 1.00 89.50 86 SER A CA 1
ATOM 652 C C . SER A 1 86 ? 0.958 -8.147 -17.442 1.00 89.50 86 SER A C 1
ATOM 654 O O . SER A 1 86 ? 1.258 -8.520 -18.574 1.00 89.50 86 SER A O 1
ATOM 656 N N . TYR A 1 87 ? 1.708 -8.400 -16.373 1.00 85.31 87 TYR A N 1
ATOM 657 C CA . TYR A 1 87 ? 2.807 -9.363 -16.423 1.00 85.31 87 TYR A CA 1
ATOM 658 C C . TYR A 1 87 ? 2.269 -10.773 -16.712 1.00 85.31 87 TYR A C 1
ATOM 660 O O . TYR A 1 87 ? 1.179 -11.125 -16.254 1.00 85.31 87 TYR A O 1
ATOM 668 N N . ASP A 1 88 ? 3.038 -11.592 -17.434 1.00 79.31 88 ASP A N 1
ATOM 669 C CA . ASP A 1 88 ? 2.645 -12.969 -17.780 1.00 79.31 88 ASP A CA 1
ATOM 670 C C . ASP A 1 88 ? 2.508 -13.880 -16.546 1.00 79.31 88 ASP A C 1
ATOM 672 O O . ASP A 1 88 ? 1.781 -14.875 -16.564 1.00 79.31 88 ASP A O 1
ATOM 676 N N . SER A 1 89 ? 3.172 -13.517 -15.445 1.00 77.94 89 SER A N 1
ATOM 677 C CA . SER A 1 89 ? 3.040 -14.151 -14.134 1.00 77.94 89 SER A CA 1
ATOM 678 C C . SER A 1 89 ? 2.715 -13.111 -13.065 1.00 77.94 89 SER A C 1
ATOM 680 O O . SER A 1 89 ? 3.307 -12.034 -13.028 1.00 77.94 89 SER A O 1
ATOM 682 N N . PHE A 1 90 ? 1.827 -13.472 -12.133 1.00 67.38 90 PHE A N 1
ATOM 683 C CA . PHE A 1 90 ? 1.543 -12.676 -10.932 1.00 67.38 90 PHE A CA 1
ATOM 684 C C . PHE A 1 90 ? 2.738 -12.554 -9.981 1.00 67.38 90 PHE A C 1
ATOM 686 O O . PHE A 1 90 ? 2.735 -11.657 -9.149 1.00 67.38 90 PHE A O 1
ATOM 693 N N . PHE A 1 91 ? 3.712 -13.462 -10.088 1.00 72.50 91 PHE A N 1
ATOM 694 C CA . PHE A 1 91 ? 4.966 -13.449 -9.339 1.00 72.50 91 PHE A CA 1
ATOM 695 C C . PHE A 1 91 ? 6.096 -13.817 -10.311 1.00 72.50 91 PHE A C 1
ATOM 697 O O . PHE A 1 91 ? 6.399 -15.003 -10.479 1.00 72.50 91 PHE A O 1
ATOM 704 N N . PRO A 1 92 ? 6.658 -12.840 -11.038 1.00 66.56 92 PRO A N 1
ATOM 705 C CA . PRO A 1 92 ? 7.694 -13.100 -12.030 1.00 66.56 92 PRO A CA 1
ATOM 706 C C . PRO A 1 92 ? 8.980 -13.547 -11.319 1.00 66.56 92 PRO A C 1
ATOM 708 O O . PRO A 1 92 ? 9.498 -12.767 -10.517 1.00 66.56 92 PRO A O 1
ATOM 711 N N . PRO A 1 93 ? 9.488 -14.773 -11.564 1.00 60.28 93 PRO A N 1
ATOM 712 C CA . PRO A 1 93 ? 10.532 -15.412 -10.752 1.00 60.28 93 PRO A CA 1
ATOM 713 C C . PRO A 1 93 ? 11.840 -14.614 -10.685 1.00 60.28 93 PRO A C 1
ATOM 715 O O . PRO A 1 93 ? 12.541 -14.687 -9.675 1.00 60.28 93 PRO A O 1
ATOM 718 N N . ASP A 1 94 ? 12.110 -13.801 -11.701 1.00 65.31 94 ASP A N 1
ATOM 719 C CA . ASP A 1 94 ? 13.389 -13.116 -11.875 1.00 65.31 94 ASP A CA 1
ATOM 720 C C . ASP A 1 94 ? 13.452 -11.749 -11.166 1.00 65.31 94 ASP A C 1
ATOM 722 O O . ASP A 1 94 ? 14.537 -11.205 -10.974 1.00 65.31 94 ASP A O 1
ATOM 726 N N . SER A 1 95 ? 12.320 -11.226 -10.657 1.00 72.56 95 SER A N 1
ATOM 727 C CA . SER A 1 95 ? 12.258 -9.951 -9.918 1.00 72.56 95 SER A CA 1
ATOM 728 C C . SER A 1 95 ? 11.804 -10.104 -8.465 1.00 72.56 95 SER A C 1
ATOM 730 O O . SER A 1 95 ? 10.619 -9.987 -8.142 1.00 72.56 95 SER A O 1
ATOM 732 N N . GLN A 1 96 ? 12.750 -10.311 -7.544 1.00 78.81 96 GLN A N 1
ATOM 733 C CA . GLN A 1 96 ? 12.439 -10.451 -6.112 1.00 78.81 96 GLN A CA 1
ATOM 734 C C . GLN A 1 96 ? 11.751 -9.203 -5.531 1.00 78.81 96 GLN A C 1
ATOM 736 O O . GLN A 1 96 ? 10.803 -9.326 -4.758 1.00 78.81 96 GLN A O 1
ATOM 741 N N . TYR A 1 97 ? 12.177 -8.001 -5.927 1.00 79.06 97 TYR A N 1
ATOM 742 C CA . TYR A 1 97 ? 11.585 -6.749 -5.445 1.00 79.06 97 TYR A CA 1
ATOM 743 C C . TYR A 1 97 ? 10.143 -6.565 -5.920 1.00 79.06 97 TYR A C 1
ATOM 745 O O . TYR A 1 97 ? 9.278 -6.238 -5.107 1.00 79.06 97 TYR A O 1
ATOM 753 N N . LEU A 1 98 ? 9.864 -6.835 -7.202 1.00 82.12 98 LEU A N 1
ATOM 754 C CA . LEU A 1 98 ? 8.510 -6.747 -7.747 1.00 82.12 98 LEU A CA 1
ATOM 755 C C . LEU A 1 98 ? 7.593 -7.801 -7.116 1.00 82.12 98 LEU A C 1
ATOM 757 O O . LEU A 1 98 ? 6.481 -7.464 -6.726 1.00 82.12 98 LEU A O 1
ATOM 761 N N . GLN A 1 99 ? 8.070 -9.035 -6.917 1.00 85.94 99 GLN A N 1
ATOM 762 C CA . GLN A 1 99 ? 7.305 -10.077 -6.220 1.00 85.94 99 GLN A CA 1
ATOM 763 C C . GLN A 1 99 ? 6.935 -9.671 -4.789 1.00 85.94 99 GLN A C 1
ATOM 765 O O . GLN A 1 99 ? 5.789 -9.840 -4.368 1.00 85.94 99 GLN A O 1
ATOM 770 N N . VAL A 1 100 ? 7.889 -9.126 -4.026 1.00 88.44 100 VAL A N 1
ATOM 771 C CA . VAL A 1 100 ? 7.625 -8.662 -2.657 1.00 88.44 100 VAL A CA 1
ATOM 772 C C . VAL A 1 100 ? 6.669 -7.470 -2.682 1.00 88.44 100 VAL A C 1
ATOM 774 O O . VAL A 1 100 ? 5.734 -7.433 -1.885 1.00 88.44 100 VAL A O 1
ATOM 777 N N . ALA A 1 101 ? 6.834 -6.533 -3.618 1.00 89.56 101 ALA A N 1
ATOM 778 C CA . ALA A 1 101 ? 5.920 -5.408 -3.786 1.00 89.56 101 ALA A CA 1
ATOM 779 C C . ALA A 1 101 ? 4.494 -5.871 -4.137 1.00 89.56 101 ALA A C 1
ATOM 781 O O . ALA A 1 101 ? 3.539 -5.399 -3.525 1.00 89.56 101 ALA A O 1
ATOM 782 N N . GLN A 1 102 ? 4.338 -6.843 -5.038 1.00 91.88 102 GLN A N 1
ATOM 783 C CA . GLN A 1 102 ? 3.059 -7.470 -5.395 1.00 91.88 102 GLN A CA 1
ATOM 784 C C . GLN A 1 102 ? 2.424 -8.195 -4.202 1.00 91.88 102 GLN A C 1
ATOM 786 O O . GLN A 1 102 ? 1.235 -8.028 -3.926 1.00 91.88 102 GLN A O 1
ATOM 791 N N . GLY A 1 103 ? 3.222 -8.948 -3.441 1.00 92.19 103 GLY A N 1
ATOM 792 C CA . GLY A 1 103 ? 2.777 -9.605 -2.214 1.00 92.19 103 GLY A CA 1
ATOM 793 C C . GLY A 1 103 ? 2.285 -8.603 -1.169 1.00 92.19 103 GLY A C 1
ATOM 794 O O . GLY A 1 103 ? 1.196 -8.764 -0.618 1.00 92.19 103 GLY A O 1
ATOM 795 N N . CYS A 1 104 ? 3.037 -7.525 -0.944 1.00 94.44 104 CYS A N 1
ATOM 796 C CA . CYS A 1 104 ? 2.654 -6.431 -0.053 1.00 94.44 104 CYS A CA 1
ATOM 797 C C . CYS A 1 104 ? 1.388 -5.707 -0.545 1.00 94.44 104 CYS A C 1
ATOM 799 O O . CYS A 1 104 ? 0.485 -5.442 0.249 1.00 94.44 104 CYS A O 1
ATOM 801 N N . ALA A 1 105 ? 1.273 -5.458 -1.850 1.00 93.62 105 ALA A N 1
ATOM 802 C CA . ALA A 1 105 ? 0.118 -4.822 -2.480 1.00 93.62 105 ALA A CA 1
ATOM 803 C C . ALA A 1 105 ? -1.179 -5.627 -2.313 1.00 93.62 105 ALA A C 1
ATOM 805 O O . ALA A 1 105 ? -2.253 -5.042 -2.197 1.00 93.62 105 ALA A O 1
ATOM 806 N N . ILE A 1 106 ? -1.089 -6.959 -2.251 1.00 95.12 106 ILE A N 1
ATOM 807 C CA . ILE A 1 106 ? -2.223 -7.844 -1.941 1.00 95.12 106 ILE A CA 1
ATOM 808 C C . ILE A 1 106 ? -2.466 -7.909 -0.428 1.00 95.12 106 ILE A C 1
ATOM 810 O O . ILE A 1 106 ? -3.610 -7.869 0.025 1.00 95.12 106 ILE A O 1
ATOM 814 N N . ALA A 1 107 ? -1.405 -8.003 0.373 1.00 96.25 107 ALA A N 1
ATOM 815 C CA . ALA A 1 107 ? -1.515 -8.173 1.817 1.00 96.25 107 ALA A CA 1
ATOM 816 C C . ALA A 1 107 ? -2.113 -6.942 2.515 1.00 96.25 107 ALA A C 1
ATOM 818 O O . ALA A 1 107 ? -2.977 -7.100 3.377 1.00 96.25 107 ALA A O 1
ATOM 819 N N . ALA A 1 108 ? -1.709 -5.725 2.138 1.00 96.44 108 ALA A N 1
ATOM 820 C CA . ALA A 1 108 ? -2.195 -4.487 2.750 1.00 96.44 108 ALA A CA 1
ATOM 821 C C . ALA A 1 108 ? -3.736 -4.360 2.763 1.00 96.44 108 ALA A C 1
ATOM 823 O O . ALA A 1 108 ? -4.297 -4.202 3.854 1.00 96.44 108 ALA A O 1
ATOM 824 N N . PRO A 1 109 ? -4.458 -4.477 1.626 1.00 95.06 109 PRO A N 1
ATOM 825 C CA . PRO A 1 109 ? -5.916 -4.397 1.620 1.00 95.06 109 PRO A CA 1
ATOM 826 C C . PRO A 1 109 ? -6.580 -5.558 2.367 1.00 95.06 109 PRO A C 1
ATOM 828 O O . PRO A 1 109 ? -7.596 -5.337 3.023 1.00 95.06 109 PRO A O 1
ATOM 831 N N . ILE A 1 110 ? -6.011 -6.770 2.342 1.00 97.06 110 ILE A N 1
ATOM 832 C CA . ILE A 1 110 ? -6.543 -7.914 3.104 1.00 97.06 110 ILE A CA 1
ATOM 833 C C . ILE A 1 110 ? -6.457 -7.641 4.609 1.00 97.06 110 ILE A C 1
ATOM 835 O O . ILE A 1 110 ? -7.448 -7.796 5.321 1.00 97.06 110 ILE A O 1
ATOM 839 N N . ILE A 1 111 ? -5.294 -7.202 5.094 1.00 97.25 111 ILE A N 1
ATOM 840 C CA . ILE A 1 111 ? -5.075 -6.870 6.508 1.00 97.25 111 ILE A CA 1
ATOM 841 C C . ILE A 1 111 ? -6.028 -5.744 6.936 1.00 97.25 111 ILE A C 1
ATOM 843 O O . ILE A 1 111 ? -6.700 -5.861 7.965 1.00 97.25 111 ILE A O 1
ATOM 847 N N . GLY A 1 112 ? -6.140 -4.688 6.123 1.00 96.06 112 GLY A N 1
ATOM 848 C CA . GLY A 1 112 ? -7.076 -3.588 6.348 1.00 96.06 112 GLY A CA 1
ATOM 849 C C . GLY A 1 112 ? -8.529 -4.062 6.427 1.00 96.06 112 GLY A C 1
ATOM 850 O O . GLY A 1 112 ? -9.242 -3.731 7.375 1.00 96.06 112 GLY A O 1
ATOM 851 N N . PHE A 1 113 ? -8.957 -4.907 5.489 1.00 96.12 113 PHE A N 1
ATOM 852 C CA . PHE A 1 113 ? -10.313 -5.455 5.449 1.00 96.12 113 PHE A CA 1
ATOM 853 C C . PHE A 1 113 ? -10.630 -6.343 6.661 1.00 96.12 113 PHE A C 1
ATOM 855 O O . PHE A 1 113 ? -11.711 -6.239 7.239 1.00 96.12 113 PHE A O 1
ATOM 862 N N . VAL A 1 114 ? -9.685 -7.172 7.114 1.00 96.00 114 VAL A N 1
ATOM 863 C CA . VAL A 1 114 ? -9.853 -7.967 8.343 1.00 96.00 114 VAL A CA 1
ATOM 864 C C . VAL A 1 114 ? -10.049 -7.056 9.561 1.00 96.00 114 VAL A C 1
ATOM 866 O O . VAL A 1 114 ? -10.932 -7.315 10.382 1.00 96.00 114 VAL A O 1
ATOM 869 N N . GLY A 1 115 ? -9.300 -5.953 9.660 1.00 94.81 115 GLY A N 1
ATOM 870 C CA . GLY A 1 115 ? -9.479 -4.963 10.728 1.00 94.81 115 GLY A CA 1
ATOM 871 C C . GLY A 1 115 ? -10.843 -4.260 10.683 1.00 94.81 115 GLY A C 1
ATOM 872 O O . GLY A 1 115 ? -11.458 -4.032 11.731 1.00 94.81 115 GLY A O 1
ATOM 873 N N . VAL A 1 116 ? -11.367 -3.983 9.482 1.00 94.31 116 VAL A N 1
ATOM 874 C CA . VAL A 1 116 ? -12.740 -3.482 9.278 1.00 94.31 116 VAL A CA 1
ATOM 875 C C . VAL A 1 116 ? -13.753 -4.498 9.797 1.00 94.31 116 VAL A C 1
ATOM 877 O O . VAL A 1 116 ? -14.615 -4.138 10.596 1.00 94.31 116 VAL A O 1
ATOM 880 N N . MET A 1 117 ? -13.623 -5.773 9.418 1.00 93.94 117 MET A N 1
ATOM 881 C CA . MET A 1 117 ? -14.546 -6.828 9.847 1.00 93.94 117 MET A CA 1
ATOM 882 C C . MET A 1 117 ? -14.575 -6.975 11.370 1.00 93.94 117 MET A C 1
ATOM 884 O O . MET A 1 117 ? -15.657 -6.982 11.953 1.00 93.94 117 MET A O 1
ATOM 888 N N . ILE A 1 118 ? -13.414 -7.016 12.033 1.00 92.19 118 ILE A N 1
ATOM 889 C CA . ILE A 1 118 ? -13.324 -7.079 13.503 1.00 92.19 118 ILE A CA 1
ATOM 890 C C . ILE A 1 118 ? -14.007 -5.865 14.146 1.00 92.19 118 ILE A C 1
ATOM 892 O O . ILE A 1 118 ? -14.787 -6.013 15.089 1.00 92.19 118 ILE A O 1
ATOM 896 N N . SER A 1 119 ? -13.764 -4.670 13.611 1.00 91.00 119 SER A N 1
ATOM 897 C CA . SER A 1 119 ? -14.355 -3.429 14.121 1.00 91.00 119 SER A CA 1
ATOM 898 C C . SER A 1 119 ? -15.879 -3.382 13.934 1.00 91.00 119 SER A C 1
ATOM 900 O O . SER A 1 119 ? -16.588 -2.894 14.818 1.00 91.00 119 SER A O 1
ATOM 902 N N . CYS A 1 120 ? -16.394 -3.930 12.829 1.00 89.94 120 CYS A N 1
ATOM 903 C CA . CYS A 1 120 ? -17.826 -4.100 12.573 1.00 89.94 120 CYS A CA 1
ATOM 904 C C . CYS A 1 120 ? -18.459 -5.140 13.507 1.00 89.94 120 CYS A C 1
ATOM 906 O O . CYS A 1 120 ? -19.525 -4.888 14.068 1.00 89.94 120 CYS A O 1
ATOM 908 N N . PHE A 1 121 ? -17.801 -6.284 13.723 1.00 89.00 121 PHE A N 1
ATOM 909 C CA . PHE A 1 121 ? -18.264 -7.299 14.675 1.00 89.00 121 PHE A CA 1
ATOM 910 C C . PHE A 1 121 ? -18.381 -6.738 16.092 1.00 89.00 121 PHE A C 1
ATOM 912 O O . PHE A 1 121 ? -19.340 -7.056 16.797 1.00 89.00 121 PHE A O 1
ATOM 919 N N . GLU A 1 122 ? -17.451 -5.871 16.495 1.00 86.81 122 GLU A N 1
ATOM 920 C CA . GLU A 1 122 ? -17.526 -5.204 17.791 1.00 86.81 122 GLU A CA 1
ATOM 921 C C . GLU A 1 122 ? -18.706 -4.227 17.884 1.00 86.81 122 GLU A C 1
ATOM 923 O O . GLU A 1 122 ? -19.361 -4.156 18.918 1.00 86.81 122 GLU A O 1
ATOM 928 N N . LEU A 1 123 ? -18.993 -3.476 16.816 1.00 84.12 123 LEU A N 1
ATOM 929 C CA . LEU A 1 123 ? -20.132 -2.551 16.782 1.00 84.12 123 LEU A CA 1
ATOM 930 C C . LEU A 1 123 ? -21.482 -3.272 16.870 1.00 84.12 123 LEU A C 1
ATOM 932 O O . LEU A 1 123 ? -22.408 -2.777 17.512 1.00 84.12 123 LEU A O 1
ATOM 936 N N . ILE A 1 124 ? -21.603 -4.419 16.201 1.00 83.56 124 ILE A N 1
ATOM 937 C CA . ILE A 1 124 ? -22.886 -5.104 16.023 1.00 83.56 124 ILE A CA 1
ATOM 938 C C . ILE A 1 124 ? -23.143 -6.099 17.158 1.00 83.56 124 ILE A C 1
ATOM 940 O O . ILE A 1 124 ? -24.221 -6.070 17.748 1.00 83.56 124 ILE A O 1
ATOM 944 N N . CYS A 1 125 ? -22.181 -6.974 17.466 1.00 78.75 125 CYS A N 1
ATOM 945 C CA . CYS A 1 125 ? -22.433 -8.181 18.255 1.00 78.75 125 CYS A CA 1
ATOM 946 C C . CYS A 1 125 ? -21.996 -8.066 19.720 1.00 78.75 125 CYS A C 1
ATOM 948 O O . CYS A 1 125 ? -22.825 -8.231 20.611 1.00 78.75 125 CYS A O 1
ATOM 950 N N . CYS A 1 126 ? -20.703 -7.831 19.978 1.00 75.31 126 CYS A N 1
ATOM 951 C CA . CYS A 1 126 ? -20.118 -7.956 21.319 1.00 75.31 126 CYS A CA 1
ATOM 952 C C . CYS A 1 126 ? -18.942 -6.994 21.533 1.00 75.31 126 CYS A C 1
ATOM 954 O O . CYS A 1 126 ? -18.079 -6.860 20.666 1.00 75.31 126 CYS A O 1
ATOM 956 N N . SER A 1 127 ? -18.814 -6.434 22.737 1.00 71.00 127 SER A N 1
ATOM 957 C CA . SER A 1 127 ? -17.625 -5.682 23.151 1.00 71.00 127 SER A CA 1
ATOM 958 C C . SER A 1 127 ? -16.492 -6.635 23.573 1.00 71.00 127 SER A C 1
ATOM 960 O O . SER A 1 127 ? -16.433 -7.138 24.692 1.00 71.00 127 SER A O 1
ATOM 962 N N . PHE A 1 128 ? -15.545 -6.913 22.674 1.00 75.19 128 PHE A N 1
ATOM 963 C CA . PHE A 1 128 ? -14.376 -7.747 22.992 1.00 75.19 128 PHE A CA 1
ATOM 964 C C . PHE A 1 128 ? -13.206 -6.902 23.509 1.00 75.19 128 PHE A C 1
ATOM 966 O O . PHE A 1 128 ? -12.662 -6.113 22.751 1.00 75.19 128 PHE A O 1
ATOM 973 N N . PHE A 1 129 ? -12.796 -7.023 24.777 1.00 69.94 129 PHE A N 1
ATOM 974 C CA . PHE A 1 129 ? -11.825 -6.116 25.435 1.00 69.94 129 PHE A CA 1
ATOM 975 C C . PHE A 1 129 ? -10.573 -5.743 24.609 1.00 69.94 129 PHE A C 1
ATOM 977 O O . PHE A 1 129 ? -10.124 -4.606 24.686 1.00 69.94 129 PHE A O 1
ATOM 984 N N . ALA A 1 130 ? -10.052 -6.645 23.772 1.00 82.50 130 ALA A N 1
ATOM 985 C CA . ALA A 1 130 ? -8.852 -6.393 22.972 1.00 82.50 130 ALA A CA 1
ATOM 986 C C . ALA A 1 130 ? -9.104 -5.995 21.500 1.00 82.50 130 ALA A C 1
ATOM 988 O O . ALA A 1 130 ? -8.141 -5.798 20.763 1.00 82.50 130 ALA A O 1
ATOM 989 N N . SER A 1 131 ? -10.352 -5.855 21.037 1.00 86.19 131 SER A N 1
ATOM 990 C CA . SER A 1 131 ? -10.658 -5.589 19.618 1.00 86.19 131 SER A CA 1
ATOM 991 C C . SER A 1 131 ? -10.054 -4.283 19.110 1.00 86.19 131 SER A C 1
ATOM 993 O O . SER A 1 131 ? -9.506 -4.273 18.016 1.00 86.19 131 SER A O 1
ATOM 995 N N . CYS A 1 132 ? -10.064 -3.212 19.912 1.00 85.81 132 CYS A N 1
ATOM 996 C CA . CYS A 1 132 ? -9.431 -1.946 19.535 1.00 85.81 132 CYS A CA 1
ATOM 997 C C . CYS A 1 132 ? -7.922 -2.106 19.314 1.00 85.81 132 CYS A C 1
ATOM 999 O O . CYS A 1 132 ? -7.388 -1.555 18.357 1.00 85.81 132 CYS A O 1
ATOM 1001 N N . ILE A 1 133 ? -7.244 -2.897 20.156 1.00 90.69 133 ILE A N 1
ATOM 1002 C CA . ILE A 1 133 ? -5.806 -3.173 20.023 1.00 90.69 133 ILE A CA 1
ATOM 1003 C C . ILE A 1 133 ? -5.545 -4.018 18.771 1.00 90.69 133 ILE A C 1
ATOM 1005 O O . ILE A 1 133 ? -4.627 -3.721 18.012 1.00 90.69 133 ILE A O 1
ATOM 1009 N N . PHE A 1 134 ? -6.367 -5.038 18.514 1.00 92.88 134 PHE A N 1
ATOM 1010 C CA . PHE A 1 134 ? -6.245 -5.847 17.300 1.00 92.88 134 PHE A CA 1
ATOM 1011 C C . PHE A 1 134 ? -6.472 -5.015 16.034 1.00 92.88 134 PHE A C 1
ATOM 1013 O O . PHE A 1 134 ? -5.641 -5.059 15.131 1.00 92.88 134 PHE A O 1
ATOM 1020 N N . SER A 1 135 ? -7.537 -4.214 15.978 1.00 93.00 135 SER A N 1
ATOM 1021 C CA . SER A 1 135 ? -7.801 -3.318 14.849 1.00 93.00 135 SER A CA 1
ATOM 1022 C C . SER A 1 135 ? -6.701 -2.269 14.680 1.00 93.00 135 SER A C 1
ATOM 1024 O O . SER A 1 135 ? -6.301 -1.998 13.552 1.00 93.00 135 SER A O 1
ATOM 1026 N N . PHE A 1 136 ? -6.155 -1.733 15.778 1.00 94.88 136 PHE A N 1
ATOM 1027 C CA . PHE A 1 136 ? -5.000 -0.833 15.746 1.00 94.88 136 PHE A CA 1
ATOM 1028 C C . PHE A 1 136 ? -3.799 -1.494 15.069 1.00 94.88 136 PHE A C 1
ATOM 1030 O O . PHE A 1 136 ? -3.258 -0.937 14.118 1.00 94.88 136 PHE A O 1
ATOM 1037 N N . ILE A 1 137 ? -3.408 -2.689 15.528 1.00 96.56 137 ILE A N 1
ATOM 1038 C CA . ILE A 1 137 ? -2.268 -3.425 14.969 1.00 96.56 137 ILE A CA 1
ATOM 1039 C C . ILE A 1 137 ? -2.510 -3.704 13.487 1.00 96.56 137 ILE A C 1
ATOM 1041 O O . ILE A 1 137 ? -1.626 -3.455 12.679 1.00 96.56 137 ILE A O 1
ATOM 1045 N N . LEU A 1 138 ? -3.709 -4.152 13.112 1.00 97.12 138 LEU A N 1
ATOM 1046 C CA . LEU A 1 138 ? -4.041 -4.443 11.719 1.00 97.12 138 LEU A CA 1
ATOM 1047 C C . LEU A 1 138 ? -3.966 -3.193 10.837 1.00 97.12 138 LEU A C 1
ATOM 1049 O O . LEU A 1 138 ? -3.334 -3.239 9.787 1.00 97.12 138 LEU A O 1
ATOM 1053 N N . PHE A 1 139 ? -4.538 -2.063 11.252 1.00 97.25 139 PHE A N 1
ATOM 1054 C CA . PHE A 1 139 ? -4.473 -0.827 10.464 1.00 97.25 139 PHE A CA 1
ATOM 1055 C C . PHE A 1 139 ? -3.056 -0.256 10.404 1.00 97.25 139 PHE A C 1
ATOM 1057 O O . PHE A 1 139 ? -2.615 0.181 9.343 1.00 97.25 139 PHE A O 1
ATOM 1064 N N . PHE A 1 140 ? -2.305 -0.320 11.502 1.00 97.56 140 PHE A N 1
ATOM 1065 C CA . PHE A 1 140 ? -0.909 0.100 11.522 1.00 97.56 140 PHE A CA 1
ATOM 1066 C C . PHE A 1 140 ? -0.039 -0.782 10.611 1.00 97.56 140 PHE A C 1
ATOM 1068 O O . PHE A 1 140 ? 0.740 -0.271 9.807 1.00 97.56 140 PHE A O 1
ATOM 1075 N N . SER A 1 141 ? -0.218 -2.105 10.663 1.00 97.81 141 SER A N 1
ATOM 1076 C CA . SER A 1 141 ? 0.448 -3.045 9.760 1.00 97.81 141 SER A CA 1
ATOM 1077 C C . SER A 1 141 ? 0.040 -2.821 8.305 1.00 97.81 141 SER A C 1
ATOM 1079 O O . SER A 1 141 ? 0.915 -2.777 7.449 1.00 97.81 141 SER A O 1
ATOM 1081 N N . ALA A 1 142 ? -1.246 -2.609 8.012 1.00 97.31 142 ALA A N 1
ATOM 1082 C CA . ALA A 1 142 ? -1.717 -2.293 6.663 1.00 97.31 142 ALA A CA 1
ATOM 1083 C C . ALA A 1 142 ? -1.073 -1.005 6.128 1.00 97.31 142 ALA A C 1
ATOM 1085 O O . ALA A 1 142 ? -0.610 -0.985 4.991 1.00 97.31 142 ALA A O 1
ATOM 1086 N N . SER A 1 143 ? -0.949 0.034 6.964 1.00 97.50 143 SER A N 1
ATOM 1087 C CA . SER A 1 143 ? -0.212 1.257 6.622 1.00 97.50 143 SER A CA 1
ATOM 1088 C C . SER A 1 143 ? 1.251 0.964 6.293 1.00 97.50 143 SER A C 1
ATOM 1090 O O . SER A 1 143 ? 1.755 1.449 5.283 1.00 97.50 143 SER A O 1
ATOM 1092 N N . GLY A 1 144 ? 1.942 0.199 7.141 1.00 96.44 144 GLY A N 1
ATOM 1093 C CA . GLY A 1 144 ? 3.352 -0.137 6.944 1.00 96.44 144 GLY A CA 1
ATOM 1094 C C . GLY A 1 144 ? 3.581 -0.945 5.669 1.00 96.44 144 GLY A C 1
ATOM 1095 O O . GLY A 1 144 ? 4.484 -0.632 4.902 1.00 96.44 144 GLY A O 1
ATOM 1096 N N . VAL A 1 145 ? 2.726 -1.935 5.402 1.00 96.38 145 VAL A N 1
ATOM 1097 C CA . VAL A 1 145 ? 2.794 -2.755 4.186 1.00 96.38 145 VAL A CA 1
ATOM 1098 C C . VAL A 1 145 ? 2.482 -1.914 2.945 1.00 96.38 145 VAL A C 1
ATOM 1100 O O . VAL A 1 145 ? 3.233 -1.987 1.978 1.00 96.38 145 VAL A O 1
ATOM 1103 N N . GLN A 1 146 ? 1.447 -1.064 2.973 1.00 95.06 146 GLN A N 1
ATOM 1104 C CA . GLN A 1 146 ? 1.088 -0.191 1.846 1.00 95.06 146 GLN A CA 1
ATOM 1105 C C . GLN A 1 146 ? 2.211 0.800 1.509 1.00 95.06 146 GLN A C 1
ATOM 1107 O O . GLN A 1 146 ? 2.579 0.945 0.345 1.00 95.06 146 GLN A O 1
ATOM 1112 N N . MET A 1 147 ? 2.783 1.460 2.522 1.00 93.00 147 MET A N 1
ATOM 1113 C CA . MET A 1 147 ? 3.934 2.350 2.333 1.00 93.00 147 MET A CA 1
ATOM 1114 C C . MET A 1 147 ? 5.192 1.572 1.935 1.00 93.00 147 MET A C 1
ATOM 1116 O O . MET A 1 147 ? 6.032 2.098 1.215 1.00 93.00 147 MET A O 1
ATOM 1120 N N . GLY A 1 148 ? 5.309 0.314 2.364 1.00 90.62 148 GLY A N 1
ATOM 1121 C CA . GLY A 1 148 ? 6.366 -0.603 1.955 1.00 90.62 148 GLY A CA 1
ATOM 1122 C C . GLY A 1 148 ? 6.326 -0.926 0.464 1.00 90.62 148 GLY A C 1
ATOM 1123 O O . GLY A 1 148 ? 7.385 -0.978 -0.145 1.00 90.62 148 GLY A O 1
ATOM 1124 N N . VAL A 1 149 ? 5.139 -1.065 -0.145 1.00 89.62 149 VAL A N 1
ATOM 1125 C CA . VAL A 1 149 ? 5.005 -1.196 -1.611 1.00 89.62 149 VAL A CA 1
ATOM 1126 C C . VAL A 1 149 ? 5.639 0.009 -2.295 1.00 89.62 149 VAL A C 1
ATOM 1128 O O . VAL A 1 149 ? 6.526 -0.160 -3.122 1.00 89.62 149 VAL A O 1
ATOM 1131 N N . PHE A 1 150 ? 5.243 1.221 -1.896 1.00 84.38 150 PHE A N 1
ATOM 1132 C CA . PHE A 1 150 ? 5.832 2.444 -2.435 1.00 84.38 150 PHE A CA 1
ATOM 1133 C C . PHE A 1 150 ? 7.347 2.486 -2.210 1.00 84.38 150 PHE A C 1
ATOM 1135 O O . PHE A 1 150 ? 8.095 2.724 -3.147 1.00 84.38 150 PHE A O 1
ATOM 1142 N N . GLY A 1 151 ? 7.802 2.205 -0.987 1.00 83.69 151 GLY A N 1
ATOM 1143 C CA . GLY A 1 151 ? 9.218 2.205 -0.640 1.00 83.69 151 GLY A CA 1
ATOM 1144 C C . GLY A 1 151 ? 10.025 1.232 -1.494 1.00 83.69 151 GLY A C 1
ATOM 1145 O O . GLY A 1 151 ? 11.041 1.623 -2.041 1.00 83.69 151 GLY A O 1
ATOM 1146 N N . LEU A 1 152 ? 9.562 -0.006 -1.674 1.00 82.12 152 LEU A N 1
ATOM 1147 C CA . LEU A 1 152 ? 10.252 -1.010 -2.491 1.00 82.12 152 LEU A CA 1
ATOM 1148 C C . LEU A 1 152 ? 10.376 -0.588 -3.954 1.00 82.12 152 LEU A C 1
ATOM 1150 O O . LEU A 1 152 ? 11.425 -0.805 -4.551 1.00 82.12 152 LEU A O 1
ATOM 1154 N N . LEU A 1 153 ? 9.338 0.043 -4.499 1.00 75.94 153 LEU A N 1
ATOM 1155 C CA . LEU A 1 153 ? 9.323 0.527 -5.878 1.00 75.94 153 LEU A CA 1
ATOM 1156 C C . LEU A 1 153 ? 10.029 1.887 -6.038 1.00 75.94 153 LEU A C 1
ATOM 1158 O O . LEU A 1 153 ? 10.296 2.337 -7.144 1.00 75.94 153 LEU A O 1
ATOM 1162 N N . ALA A 1 154 ? 10.302 2.580 -4.938 1.00 72.81 154 ALA A N 1
ATOM 1163 C CA . ALA A 1 154 ? 11.016 3.847 -4.926 1.00 72.81 154 ALA A CA 1
ATOM 1164 C C . ALA A 1 154 ? 12.453 3.698 -4.420 1.00 72.81 154 ALA A C 1
ATOM 1166 O O . ALA A 1 154 ? 13.125 4.713 -4.279 1.00 72.81 154 ALA A O 1
ATOM 1167 N N . LEU A 1 155 ? 12.928 2.491 -4.091 1.00 67.31 155 LEU A N 1
ATOM 1168 C CA . LEU A 1 155 ? 14.278 2.250 -3.578 1.00 67.31 155 LEU A CA 1
ATOM 1169 C C . LEU A 1 155 ? 15.274 2.030 -4.727 1.00 67.31 155 LEU A C 1
ATOM 1171 O O . LEU A 1 155 ? 14.956 1.325 -5.682 1.00 67.31 155 LEU A O 1
ATOM 1175 N N . PRO A 1 156 ? 16.525 2.502 -4.577 1.00 54.34 156 PRO A N 1
ATOM 1176 C CA . PRO A 1 156 ? 17.545 2.367 -5.614 1.00 54.34 156 PRO A CA 1
ATOM 1177 C C . PRO A 1 156 ? 17.985 0.913 -5.807 1.00 54.34 156 PRO A C 1
ATOM 1179 O O . PRO A 1 156 ? 18.530 0.565 -6.840 1.00 54.34 156 PRO A O 1
ATOM 1182 N N . GLY A 1 157 ? 17.714 0.032 -4.835 1.00 53.91 157 GLY A N 1
ATOM 1183 C CA . GLY A 1 157 ? 17.959 -1.405 -4.979 1.00 53.91 157 GLY A CA 1
ATOM 1184 C C . GLY A 1 157 ? 17.067 -2.079 -6.027 1.00 53.91 157 GLY A C 1
ATOM 1185 O O . GLY A 1 157 ? 17.398 -3.170 -6.481 1.00 53.91 157 GLY A O 1
ATOM 1186 N N . TRP A 1 158 ? 15.967 -1.439 -6.445 1.00 55.72 158 TRP A N 1
ATOM 1187 C CA . TRP A 1 158 ? 15.151 -1.931 -7.557 1.00 55.72 158 TRP A CA 1
ATOM 1188 C C . TRP A 1 158 ? 15.874 -1.814 -8.910 1.00 55.72 158 TRP A C 1
ATOM 1190 O O . TRP A 1 158 ? 15.541 -2.527 -9.849 1.00 55.72 158 TRP A O 1
ATOM 1200 N N . CYS A 1 159 ? 16.912 -0.982 -8.960 1.00 56.53 159 CYS A N 1
ATOM 1201 C CA . CYS A 1 159 ? 17.751 -0.689 -10.116 1.00 56.53 159 CYS A CA 1
ATOM 1202 C C . CYS A 1 159 ? 18.957 -1.632 -10.255 1.00 56.53 159 CYS A C 1
ATOM 1204 O O . CYS A 1 159 ? 19.805 -1.437 -11.123 1.00 56.53 159 CYS A O 1
ATOM 1206 N N . GLY A 1 160 ? 19.087 -2.620 -9.362 1.00 60.38 160 GLY A N 1
ATOM 1207 C CA . GLY A 1 160 ? 20.245 -3.511 -9.323 1.00 60.38 160 GLY A CA 1
ATOM 1208 C C . GLY A 1 160 ? 21.556 -2.770 -9.026 1.00 60.38 160 GLY A C 1
ATOM 1209 O O . GLY A 1 160 ? 21.611 -1.936 -8.125 1.00 60.38 160 GLY A O 1
ATOM 1210 N N . ASP A 1 161 ? 22.607 -3.102 -9.782 1.00 53.66 161 ASP A N 1
ATOM 1211 C CA . ASP A 1 161 ? 23.952 -2.511 -9.667 1.00 53.66 161 ASP A CA 1
ATOM 1212 C C . ASP A 1 161 ? 24.107 -1.175 -10.428 1.00 53.66 161 ASP A C 1
ATOM 1214 O O . ASP A 1 161 ? 25.216 -0.643 -10.520 1.00 53.66 161 ASP A O 1
ATOM 1218 N N . ALA A 1 162 ? 23.028 -0.640 -11.010 1.00 53.47 162 ALA A N 1
ATOM 1219 C CA . ALA A 1 162 ? 23.065 0.641 -11.708 1.00 53.47 162 ALA A CA 1
ATOM 1220 C C . ALA A 1 162 ? 23.284 1.806 -10.731 1.00 53.47 162 ALA A C 1
ATOM 1222 O O . ALA A 1 162 ? 22.849 1.764 -9.575 1.00 53.47 162 ALA A O 1
ATOM 1223 N N . ASP A 1 163 ? 23.947 2.867 -11.202 1.00 57.28 163 ASP A N 1
ATOM 1224 C CA . ASP A 1 163 ? 24.079 4.096 -10.425 1.00 57.28 163 ASP A CA 1
ATOM 1225 C C . ASP A 1 163 ? 22.656 4.623 -10.140 1.00 57.28 163 ASP A C 1
ATOM 1227 O O . ASP A 1 163 ? 21.853 4.736 -11.071 1.00 57.28 163 ASP A O 1
ATOM 1231 N N . PRO A 1 164 ? 22.279 4.933 -8.883 1.00 55.12 164 PRO A N 1
ATOM 1232 C CA . PRO A 1 164 ? 20.915 5.333 -8.539 1.00 55.12 164 PRO A CA 1
ATOM 1233 C C . PRO A 1 164 ? 20.385 6.478 -9.408 1.00 55.12 164 PRO A C 1
ATOM 1235 O O . PRO A 1 164 ? 19.193 6.540 -9.688 1.00 55.12 164 PRO A O 1
ATOM 1238 N N . GLN A 1 165 ? 21.270 7.378 -9.846 1.00 55.66 165 GLN A N 1
ATOM 1239 C CA . GLN A 1 165 ? 20.917 8.505 -10.711 1.00 55.66 165 GLN A CA 1
ATOM 1240 C C . GLN A 1 165 ? 20.383 8.075 -12.082 1.00 55.66 165 GLN A C 1
ATOM 1242 O O . GLN A 1 165 ? 19.446 8.709 -12.556 1.00 55.66 165 GLN A O 1
ATOM 1247 N N . ASP A 1 166 ? 20.890 6.984 -12.656 1.00 53.41 166 ASP A N 1
ATOM 1248 C CA . ASP A 1 166 ? 20.469 6.484 -13.974 1.00 53.41 166 ASP A CA 1
ATOM 1249 C C . ASP A 1 166 ? 19.121 5.749 -13.900 1.00 53.41 166 ASP A C 1
ATOM 1251 O O . ASP A 1 166 ? 18.408 5.600 -14.888 1.00 53.41 166 ASP A O 1
ATOM 1255 N N . CYS A 1 167 ? 18.739 5.302 -12.703 1.00 52.81 167 CYS A N 1
ATOM 1256 C CA . CYS A 1 167 ? 17.473 4.621 -12.472 1.00 52.81 167 CYS A CA 1
ATOM 1257 C C . CYS A 1 167 ? 16.318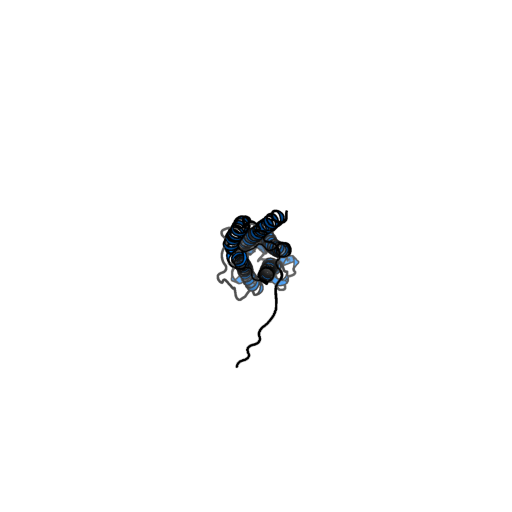 5.564 -12.115 1.00 52.81 167 CYS A C 1
ATOM 1259 O O . CYS A 1 167 ? 15.166 5.294 -12.448 1.00 52.81 167 CYS A O 1
ATOM 1261 N N . TYR A 1 168 ? 16.620 6.684 -11.452 1.00 53.12 168 TYR A N 1
ATOM 1262 C CA . TYR A 1 168 ? 15.654 7.755 -11.182 1.00 53.12 168 TYR A CA 1
ATOM 1263 C C . TYR A 1 168 ? 15.617 8.829 -12.273 1.00 53.12 168 TYR A C 1
ATOM 1265 O O . TYR A 1 168 ? 14.945 9.843 -12.092 1.00 53.12 168 TYR A O 1
ATOM 1273 N N . GLU A 1 169 ? 16.294 8.630 -13.407 1.00 49.97 169 GLU A N 1
ATOM 1274 C CA . GLU A 1 169 ? 16.037 9.452 -14.597 1.00 49.97 169 GLU A CA 1
ATOM 1275 C C . GLU A 1 169 ? 14.588 9.289 -15.103 1.00 49.97 169 GLU A C 1
ATOM 1277 O O . GLU A 1 169 ? 14.097 10.109 -15.878 1.00 49.97 169 GLU A O 1
ATOM 1282 N N . GLY A 1 170 ? 13.870 8.278 -14.603 1.00 57.44 170 GLY A N 1
ATOM 1283 C CA . GLY A 1 170 ? 12.438 8.107 -14.777 1.00 57.44 170 GLY A CA 1
ATOM 1284 C C . GLY A 1 170 ? 11.576 8.964 -13.848 1.00 57.44 170 GLY A C 1
ATOM 1285 O O . GLY A 1 170 ? 11.681 8.898 -12.622 1.00 57.44 170 GLY A O 1
ATOM 1286 N N . ASP A 1 171 ? 10.640 9.706 -14.439 1.00 69.44 171 ASP A N 1
ATOM 1287 C CA . ASP A 1 171 ? 9.555 10.365 -13.712 1.00 69.44 171 ASP A CA 1
ATOM 1288 C C . ASP A 1 171 ? 8.718 9.344 -12.914 1.00 69.44 171 ASP A C 1
ATOM 1290 O O . ASP A 1 171 ? 8.344 8.279 -13.414 1.00 69.44 171 ASP A O 1
ATOM 1294 N N . ILE A 1 172 ? 8.372 9.691 -11.669 1.00 80.38 172 ILE A N 1
ATOM 1295 C CA . ILE A 1 172 ? 7.330 8.994 -10.903 1.00 80.38 172 ILE A CA 1
ATOM 1296 C C . ILE A 1 172 ? 5.992 9.640 -11.247 1.00 80.38 172 ILE A C 1
ATOM 1298 O O . ILE A 1 172 ? 5.833 10.859 -11.125 1.00 80.38 172 ILE A O 1
ATOM 1302 N N . ASP A 1 173 ? 4.992 8.835 -11.610 1.00 86.81 173 ASP A N 1
ATOM 1303 C CA . ASP A 1 173 ? 3.655 9.371 -11.847 1.00 86.81 173 ASP A CA 1
ATOM 1304 C C . ASP A 1 173 ? 3.072 9.927 -10.540 1.00 86.81 173 ASP A C 1
ATOM 1306 O O . ASP A 1 173 ? 2.802 9.205 -9.572 1.00 86.81 173 ASP A O 1
ATOM 1310 N N . SER A 1 174 ? 2.864 11.244 -10.524 1.00 85.88 174 SER A N 1
ATOM 1311 C CA . SER A 1 174 ? 2.378 11.952 -9.340 1.00 85.88 174 SER A CA 1
ATOM 1312 C C . SER A 1 174 ? 1.014 11.444 -8.863 1.00 85.88 174 SER A C 1
ATOM 1314 O O . SER A 1 174 ? 0.758 11.429 -7.660 1.00 85.88 174 SER A O 1
ATOM 1316 N N . THR A 1 175 ? 0.146 10.980 -9.768 1.00 89.12 175 THR A N 1
ATOM 1317 C CA . THR A 1 175 ? -1.186 10.485 -9.402 1.00 89.12 175 THR A CA 1
ATOM 1318 C C . THR A 1 175 ? -1.057 9.189 -8.621 1.00 89.12 175 THR A C 1
ATOM 1320 O O . THR A 1 175 ? -1.576 9.086 -7.508 1.00 89.12 175 THR A O 1
ATOM 1323 N N . THR A 1 176 ? -0.322 8.217 -9.157 1.00 88.94 176 THR A N 1
ATOM 1324 C CA . THR A 1 176 ? -0.124 6.925 -8.496 1.00 88.94 176 THR A CA 1
ATOM 1325 C C . THR A 1 176 ? 0.632 7.083 -7.181 1.00 88.94 176 THR A C 1
ATOM 1327 O O . THR A 1 176 ? 0.251 6.467 -6.182 1.00 88.94 176 THR A O 1
ATOM 1330 N N . PHE A 1 177 ? 1.624 7.978 -7.132 1.00 88.94 177 PHE A N 1
ATOM 1331 C CA . PHE A 1 177 ? 2.303 8.364 -5.894 1.00 88.94 177 PHE A CA 1
ATOM 1332 C C . PHE A 1 177 ? 1.311 8.820 -4.815 1.00 88.94 177 PHE A C 1
ATOM 1334 O O . PHE A 1 177 ? 1.283 8.263 -3.712 1.00 88.94 177 PHE A O 1
ATOM 1341 N N . TRP A 1 178 ? 0.449 9.792 -5.130 1.00 90.88 178 TRP A N 1
ATOM 1342 C CA . TRP A 1 178 ? -0.518 10.312 -4.164 1.00 90.88 178 TRP A CA 1
ATOM 1343 C C . TRP A 1 178 ? -1.539 9.261 -3.733 1.00 90.88 178 TRP A C 1
ATOM 1345 O O . TRP A 1 178 ? -1.929 9.255 -2.567 1.00 90.88 178 TRP A O 1
ATOM 1355 N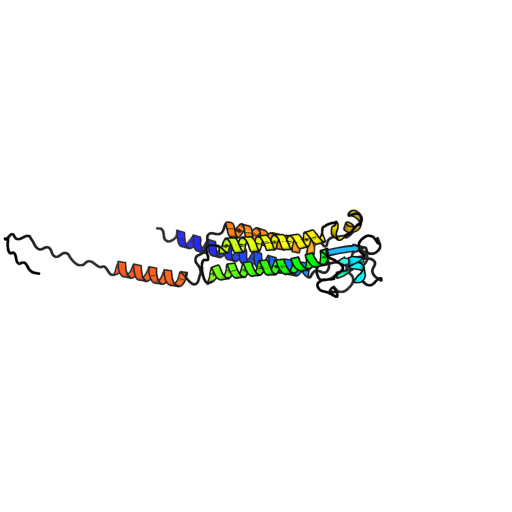 N . LEU A 1 179 ? -1.938 8.338 -4.613 1.00 94.00 179 LEU A N 1
ATOM 1356 C CA . LEU A 1 179 ? -2.833 7.239 -4.242 1.00 94.00 179 LEU A CA 1
ATOM 1357 C C . LEU A 1 179 ? -2.202 6.315 -3.186 1.00 94.00 179 LEU A C 1
ATOM 1359 O O . LEU A 1 179 ? -2.863 6.002 -2.192 1.00 94.00 179 LEU A O 1
ATOM 1363 N N . PHE A 1 180 ? -0.929 5.927 -3.342 1.00 92.31 180 PHE A N 1
ATOM 1364 C CA . PHE A 1 180 ? -0.212 5.121 -2.340 1.00 92.31 180 PHE A CA 1
ATOM 1365 C C . PHE A 1 180 ? -0.069 5.858 -1.005 1.00 92.31 180 PHE A C 1
ATOM 1367 O O . PHE A 1 180 ? -0.376 5.293 0.050 1.00 92.31 180 PHE A O 1
ATOM 1374 N N . VAL A 1 181 ? 0.353 7.124 -1.052 1.00 92.06 181 VAL A N 1
ATOM 1375 C CA . VAL A 1 181 ? 0.575 7.942 0.147 1.00 92.06 181 VAL A CA 1
ATOM 1376 C C . VAL A 1 181 ? -0.731 8.179 0.901 1.00 92.06 181 VAL A C 1
ATOM 1378 O O . VAL A 1 181 ? -0.776 7.996 2.117 1.00 92.06 181 VAL A O 1
ATOM 1381 N N . LEU A 1 182 ? -1.813 8.540 0.205 1.00 95.88 182 LEU A N 1
ATOM 1382 C CA . LEU A 1 182 ? -3.118 8.767 0.829 1.00 95.88 182 LEU A CA 1
ATOM 1383 C C . LEU A 1 182 ? -3.698 7.478 1.415 1.00 95.88 182 LEU A C 1
ATOM 1385 O O . LEU A 1 182 ? -4.232 7.510 2.524 1.00 95.88 182 LEU A O 1
ATOM 1389 N N . ALA A 1 183 ? -3.550 6.343 0.726 1.00 96.50 183 ALA A N 1
ATOM 1390 C CA . ALA A 1 183 ? -3.975 5.049 1.249 1.00 96.50 183 ALA A CA 1
ATOM 1391 C C . ALA A 1 183 ? -3.249 4.706 2.559 1.00 96.50 183 ALA A C 1
ATOM 1393 O O . ALA A 1 183 ? -3.892 4.429 3.573 1.00 96.50 183 ALA A O 1
ATOM 1394 N N . GLY A 1 184 ? -1.915 4.785 2.576 1.00 95.81 184 GLY A N 1
ATOM 1395 C CA . GLY A 1 184 ? -1.137 4.539 3.790 1.00 95.81 184 GLY A CA 1
ATOM 1396 C C . GLY A 1 184 ? -1.473 5.533 4.909 1.00 95.81 184 GLY A C 1
ATOM 1397 O O . GLY A 1 184 ? -1.684 5.133 6.052 1.00 95.81 184 GLY A O 1
ATOM 1398 N N . PHE A 1 185 ? -1.622 6.820 4.584 1.00 96.94 185 PHE A N 1
ATOM 1399 C CA . PHE A 1 185 ? -1.995 7.852 5.552 1.00 96.94 185 PHE A CA 1
ATOM 1400 C C . PHE A 1 185 ? -3.369 7.594 6.183 1.00 96.94 185 PHE A C 1
ATOM 1402 O O . PHE A 1 185 ? -3.524 7.729 7.396 1.00 96.94 185 PHE A O 1
ATOM 1409 N N . PHE A 1 186 ? -4.367 7.176 5.402 1.00 98.06 186 PHE A N 1
ATOM 1410 C CA . PHE A 1 186 ? -5.688 6.851 5.936 1.00 98.06 186 PHE A CA 1
ATOM 1411 C C . PHE A 1 186 ? -5.673 5.629 6.850 1.00 98.06 186 PHE A C 1
ATOM 1413 O O . PHE A 1 186 ? -6.330 5.672 7.892 1.00 98.06 186 PHE A O 1
ATOM 1420 N N . TYR A 1 187 ? -4.894 4.587 6.543 1.00 97.62 187 TYR A N 1
ATOM 1421 C CA . TYR A 1 187 ? -4.674 3.485 7.486 1.00 97.62 187 TYR A CA 1
ATOM 1422 C C . TYR A 1 187 ? -4.015 3.969 8.782 1.00 97.62 187 TYR A C 1
ATOM 1424 O O . TYR A 1 187 ? -4.482 3.648 9.877 1.00 97.62 187 TYR A O 1
ATOM 1432 N N . PHE A 1 188 ? -2.969 4.789 8.670 1.00 97.50 188 PHE A N 1
ATOM 1433 C CA . PHE A 1 188 ? -2.245 5.320 9.819 1.00 97.50 188 PHE A CA 1
ATOM 1434 C C . PHE A 1 188 ? -3.145 6.168 10.727 1.00 97.50 188 PHE A C 1
ATOM 1436 O O . PHE A 1 188 ? -3.238 5.905 11.927 1.00 97.50 188 PHE A O 1
ATOM 1443 N N . ILE A 1 189 ? -3.875 7.134 10.166 1.00 97.06 189 ILE A N 1
ATOM 1444 C CA . ILE A 1 189 ? -4.798 7.972 10.940 1.00 97.06 189 ILE A CA 1
ATOM 1445 C C . ILE A 1 189 ? -5.934 7.140 11.531 1.00 97.06 189 ILE A C 1
ATOM 1447 O O . ILE A 1 189 ? -6.285 7.349 12.689 1.00 97.06 189 ILE A O 1
ATOM 1451 N N . SER A 1 190 ? -6.461 6.156 10.799 1.00 96.25 190 SER A N 1
ATOM 1452 C CA . SER A 1 190 ? -7.477 5.236 11.329 1.00 96.25 190 SER A CA 1
ATOM 1453 C C . SER A 1 190 ? -6.968 4.476 12.556 1.00 96.25 190 SER A C 1
ATOM 1455 O O . SER A 1 190 ? -7.703 4.331 13.532 1.00 96.25 190 SER A O 1
ATOM 1457 N N . SER A 1 191 ? -5.696 4.061 12.553 1.00 95.50 191 SER A N 1
ATOM 1458 C CA . SER A 1 191 ? -5.071 3.430 13.719 1.00 95.50 191 SER A CA 1
ATOM 1459 C C . SER A 1 191 ? -4.984 4.396 14.908 1.00 95.50 191 SER A C 1
ATOM 1461 O O . SER A 1 191 ? -5.418 4.058 16.003 1.00 95.50 191 SER A O 1
ATOM 1463 N N . LEU A 1 192 ? -4.530 5.636 14.703 1.00 93.88 192 LEU A N 1
ATOM 1464 C CA . LEU A 1 192 ? -4.442 6.628 15.780 1.00 93.88 192 LEU A CA 1
ATOM 1465 C C . LEU A 1 192 ? -5.813 6.992 16.350 1.00 93.88 192 LEU A C 1
ATOM 1467 O O . LEU A 1 192 ? -5.972 7.078 17.567 1.00 93.88 192 LEU A O 1
ATOM 1471 N N . LEU A 1 193 ? -6.806 7.174 15.479 1.00 92.06 193 LEU A N 1
ATOM 1472 C CA . LEU A 1 193 ? -8.157 7.527 15.889 1.00 92.06 193 LEU A CA 1
ATOM 1473 C C . LEU A 1 193 ? -8.759 6.448 16.787 1.00 92.06 193 LEU A C 1
ATOM 1475 O O . LEU A 1 193 ? -9.352 6.814 17.796 1.00 92.06 193 LEU A O 1
ATOM 1479 N N . LEU A 1 194 ? -8.539 5.155 16.507 1.00 88.12 194 LEU A N 1
ATOM 1480 C CA . LEU A 1 194 ? -9.001 4.052 17.367 1.00 88.12 194 LEU A CA 1
ATOM 1481 C C . LEU A 1 194 ? -8.525 4.167 18.822 1.00 88.12 194 LEU A C 1
ATOM 1483 O O . LEU A 1 194 ? -9.257 3.762 19.722 1.00 88.12 194 LEU A O 1
ATOM 1487 N N . CYS A 1 195 ? -7.342 4.735 19.068 1.00 84.25 195 CYS A N 1
ATOM 1488 C CA . CYS A 1 195 ? -6.823 4.956 20.421 1.00 84.25 195 CYS A CA 1
ATOM 1489 C C . CYS A 1 195 ? -7.532 6.101 21.160 1.00 84.25 195 CYS A C 1
ATOM 1491 O O . CYS A 1 195 ? -7.455 6.181 22.384 1.00 84.25 195 CYS A O 1
ATOM 1493 N N . CYS A 1 196 ? -8.203 6.994 20.430 1.00 84.38 196 CYS A N 1
ATOM 1494 C CA . CYS A 1 196 ? -8.852 8.188 20.968 1.00 84.38 196 CYS A CA 1
ATOM 1495 C C . CYS A 1 196 ? -10.381 8.060 21.077 1.00 84.38 196 CYS A C 1
ATOM 1497 O O . CYS A 1 196 ? -11.015 8.952 21.640 1.00 84.38 196 CYS A O 1
ATOM 1499 N N . VAL A 1 197 ? -10.989 6.997 20.534 1.00 83.00 197 VAL A N 1
ATOM 1500 C CA . VAL A 1 197 ? -12.452 6.844 20.513 1.00 83.00 197 VAL A C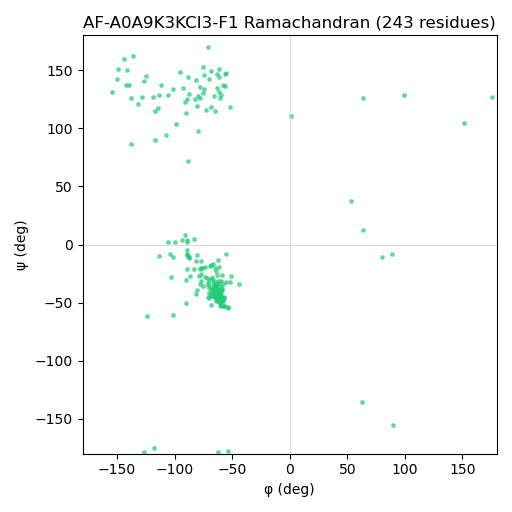A 1
ATOM 1501 C C . VAL A 1 197 ? -12.966 6.277 21.845 1.00 83.00 197 VAL A C 1
ATOM 1503 O O . VAL A 1 197 ? -12.539 5.184 22.232 1.00 83.00 197 VAL A O 1
ATOM 1506 N N . PRO A 1 198 ? -13.920 6.942 22.533 1.00 79.50 198 PRO A N 1
ATOM 1507 C CA . PRO A 1 198 ? -14.638 6.324 23.643 1.00 79.50 198 PRO A CA 1
ATOM 1508 C C . PRO A 1 198 ? -15.430 5.124 23.126 1.00 79.50 198 PRO A C 1
ATOM 1510 O O . PRO A 1 198 ? -16.068 5.181 22.075 1.00 79.50 198 PRO A O 1
ATOM 1513 N N . ARG A 1 199 ? -15.363 4.007 23.844 1.00 79.25 199 ARG A N 1
ATOM 1514 C CA . ARG A 1 199 ? -15.892 2.735 23.360 1.00 79.25 199 ARG A CA 1
ATOM 1515 C C . ARG A 1 199 ? -17.428 2.738 23.377 1.00 79.25 199 ARG A C 1
ATOM 1517 O O . ARG A 1 199 ? -17.982 2.792 24.470 1.00 79.25 199 ARG A O 1
ATOM 1524 N N . PRO A 1 200 ? -18.115 2.650 22.220 1.00 79.62 200 PRO A N 1
ATOM 1525 C CA . PRO A 1 200 ? -19.570 2.597 22.215 1.00 79.62 200 PRO A CA 1
ATOM 1526 C C . PRO A 1 200 ? -20.060 1.220 22.677 1.00 79.62 200 PRO A C 1
ATOM 1528 O O . PRO A 1 200 ? -19.451 0.195 22.348 1.00 79.62 200 PRO A O 1
ATOM 1531 N N . ASP A 1 201 ? -21.189 1.193 23.381 1.00 77.25 201 ASP A N 1
ATOM 1532 C CA . ASP A 1 201 ? -21.916 -0.049 23.656 1.00 77.25 201 ASP A CA 1
ATOM 1533 C C . ASP A 1 201 ? -22.381 -0.704 22.337 1.00 77.25 201 ASP A C 1
ATOM 1535 O O . ASP A 1 201 ? -22.734 0.006 21.391 1.00 77.25 201 ASP A O 1
ATOM 1539 N N . PRO A 1 202 ? -22.396 -2.041 22.207 1.00 75.62 202 PRO A N 1
ATOM 1540 C CA . PRO A 1 202 ? -22.793 -2.691 20.959 1.00 75.62 202 PRO A CA 1
ATOM 1541 C C . PRO A 1 202 ? -24.298 -2.541 20.682 1.00 75.62 202 PRO A C 1
ATOM 1543 O O . PRO A 1 202 ? -25.136 -2.624 21.586 1.00 75.62 202 PRO A O 1
ATOM 1546 N N . CYS A 1 203 ? -24.659 -2.357 19.406 1.00 68.69 203 CYS A N 1
ATOM 1547 C CA . CYS A 1 203 ? -26.027 -2.010 19.000 1.00 68.69 203 CYS A CA 1
ATOM 1548 C C . CYS A 1 203 ? -27.074 -3.053 19.423 1.00 68.69 203 CYS A C 1
ATOM 1550 O O . CYS A 1 203 ? -28.197 -2.690 19.769 1.00 68.69 203 CYS A O 1
ATOM 1552 N N . LEU A 1 204 ? -26.723 -4.345 19.404 1.00 64.56 204 LEU A N 1
ATOM 1553 C CA . LEU A 1 204 ? -27.648 -5.422 19.768 1.00 64.56 204 LEU A CA 1
ATOM 1554 C C . LEU A 1 204 ? -27.844 -5.580 21.286 1.00 64.56 204 LEU A C 1
ATOM 1556 O O . LEU A 1 204 ? -28.875 -6.114 21.688 1.00 64.56 204 LEU A O 1
ATOM 1560 N N . GLN A 1 205 ? -26.922 -5.095 22.130 1.00 60.06 205 GLN A N 1
ATOM 1561 C CA . GLN A 1 205 ? -27.082 -5.133 23.596 1.00 60.06 205 GLN A CA 1
ATOM 1562 C C . GLN A 1 205 ? -27.846 -3.919 24.144 1.00 60.06 205 GLN A C 1
ATOM 1564 O O . GLN A 1 205 ? -28.531 -4.044 25.155 1.00 60.06 205 GLN A O 1
ATOM 1569 N N . ASN A 1 206 ? -27.809 -2.765 23.468 1.00 54.75 206 ASN A N 1
ATOM 1570 C CA . ASN A 1 206 ? -28.546 -1.576 23.922 1.00 54.75 206 ASN A CA 1
ATOM 1571 C C . ASN A 1 206 ? -30.071 -1.760 23.930 1.00 54.75 206 ASN A C 1
ATOM 1573 O O . ASN A 1 206 ? -30.748 -1.162 24.762 1.00 54.75 206 ASN A O 1
ATOM 1577 N N . ARG A 1 207 ? -30.613 -2.651 23.087 1.00 51.25 207 ARG A N 1
ATOM 1578 C CA . ARG A 1 207 ? -32.050 -2.965 23.093 1.00 51.25 207 ARG A CA 1
ATOM 1579 C C . ARG A 1 207 ? -32.529 -3.609 24.395 1.00 51.25 207 ARG A C 1
ATOM 1581 O O . ARG A 1 207 ? -33.629 -3.309 24.829 1.00 51.25 207 ARG A O 1
ATOM 1588 N N . SER A 1 208 ? -31.724 -4.460 25.038 1.00 47.75 208 SER A N 1
ATOM 1589 C CA . SER A 1 208 ? -32.154 -5.118 26.283 1.00 47.75 208 SER A CA 1
ATOM 1590 C C . SER A 1 208 ? -32.087 -4.202 27.506 1.00 47.75 208 SER A C 1
ATOM 1592 O O . SER A 1 208 ? -32.800 -4.421 28.481 1.00 47.75 208 SER A O 1
ATOM 1594 N N . SER A 1 209 ? -31.220 -3.190 27.470 1.00 47.84 209 SER A N 1
ATOM 1595 C CA . SER A 1 209 ? -30.964 -2.303 28.609 1.00 47.84 209 SER A CA 1
ATOM 1596 C C . SER A 1 209 ? -32.029 -1.213 28.743 1.00 47.84 209 SER A C 1
ATOM 1598 O O . SER A 1 209 ? -32.456 -0.923 29.860 1.00 47.84 209 SER A O 1
ATOM 1600 N N . GLU A 1 210 ? -32.505 -0.652 27.624 1.00 49.69 210 GLU A N 1
ATOM 1601 C CA . GLU A 1 210 ? -33.616 0.313 27.629 1.00 49.69 210 GLU A CA 1
ATOM 1602 C C . GLU A 1 210 ? -34.925 -0.333 28.114 1.00 49.69 210 GLU A C 1
ATOM 1604 O O . GLU A 1 210 ? -35.629 0.261 28.931 1.00 49.69 210 GLU A O 1
ATOM 1609 N N . ASP A 1 211 ? -35.203 -1.580 27.721 1.00 46.09 211 ASP A N 1
ATOM 1610 C CA . ASP A 1 211 ? -36.391 -2.315 28.179 1.00 46.09 211 ASP A CA 1
ATOM 1611 C C . ASP A 1 211 ? -36.338 -2.634 29.690 1.00 46.09 211 ASP A C 1
ATOM 1613 O O . ASP A 1 211 ? -37.364 -2.612 30.378 1.00 46.09 211 ASP A O 1
ATOM 1617 N N . HIS A 1 212 ? -35.146 -2.864 30.254 1.00 42.16 212 HIS A N 1
ATOM 1618 C CA . HIS A 1 212 ? -34.984 -3.086 31.695 1.00 42.16 212 HIS A CA 1
ATOM 1619 C C . HIS A 1 212 ? -35.044 -1.795 32.529 1.00 42.16 212 HIS A C 1
ATOM 1621 O O . HIS A 1 212 ? -35.571 -1.811 33.646 1.00 42.16 212 HIS A O 1
ATOM 1627 N N . GLU A 1 213 ? -34.562 -0.663 32.010 1.00 44.47 213 GLU A N 1
ATOM 1628 C CA . GLU A 1 213 ? -34.658 0.626 32.709 1.00 44.47 213 GLU A CA 1
ATOM 1629 C C . GLU A 1 213 ? -36.100 1.158 32.767 1.00 44.47 213 GLU A C 1
ATOM 1631 O O . GLU A 1 213 ? -36.474 1.809 33.746 1.00 44.47 213 GLU A O 1
ATOM 1636 N N . VAL A 1 214 ? -36.930 0.853 31.762 1.00 46.22 214 VAL A N 1
ATOM 1637 C CA . VAL A 1 214 ? -38.369 1.174 31.771 1.00 46.22 214 VAL A CA 1
ATOM 1638 C C . VAL A 1 214 ? -39.116 0.294 32.777 1.00 46.22 214 VAL A C 1
ATOM 1640 O O . VAL A 1 214 ? -39.858 0.822 33.605 1.00 46.22 214 VAL A O 1
ATOM 1643 N N . ALA A 1 215 ? -38.843 -1.016 32.798 1.00 42.16 215 ALA A N 1
ATOM 1644 C CA . ALA A 1 215 ? -39.462 -1.939 33.754 1.00 42.16 215 ALA A CA 1
ATOM 1645 C C . ALA A 1 215 ? -39.110 -1.614 35.220 1.00 42.16 215 ALA A C 1
ATOM 1647 O O . ALA A 1 215 ? -39.940 -1.765 36.116 1.00 42.16 215 ALA A O 1
ATOM 1648 N N . THR A 1 216 ? -37.897 -1.118 35.479 1.00 41.28 216 THR A N 1
ATOM 1649 C CA . THR A 1 216 ? -37.472 -0.750 36.841 1.00 41.28 216 THR A CA 1
ATOM 1650 C C . THR A 1 216 ? -38.118 0.566 37.302 1.00 41.28 216 THR A C 1
ATOM 1652 O O . THR A 1 216 ? -38.521 0.678 38.458 1.00 41.28 216 THR A O 1
ATOM 1655 N N . LYS A 1 217 ? -38.314 1.540 36.398 1.00 43.31 217 LYS A N 1
ATOM 1656 C CA . LYS A 1 217 ? -38.991 2.816 36.714 1.00 43.31 217 LYS A CA 1
ATOM 1657 C C . LYS A 1 217 ? -40.506 2.683 36.890 1.00 43.31 217 LYS A C 1
ATOM 1659 O O . LYS A 1 217 ? -41.089 3.467 37.637 1.00 43.31 217 LYS A O 1
ATOM 1664 N N . GLU A 1 218 ? -41.154 1.714 36.242 1.00 44.94 218 GLU A N 1
ATOM 1665 C CA . GLU A 1 218 ? -42.563 1.394 36.523 1.00 44.94 218 GLU A CA 1
ATOM 1666 C C . GLU A 1 218 ? -42.744 0.723 37.888 1.00 44.94 218 GLU A C 1
ATOM 1668 O O . GLU A 1 218 ? -43.714 1.022 38.584 1.00 44.94 218 GLU A O 1
ATOM 1673 N N . ASN A 1 219 ? -41.786 -0.099 38.326 1.00 43.06 219 ASN A N 1
ATOM 1674 C CA . ASN A 1 219 ? -41.861 -0.760 39.630 1.00 43.06 219 ASN A CA 1
ATOM 1675 C C . ASN A 1 219 ? -41.667 0.226 40.803 1.00 43.06 219 ASN A C 1
ATOM 1677 O O . ASN A 1 219 ? -42.321 0.100 41.832 1.00 43.06 219 ASN A O 1
ATOM 1681 N N . GLU A 1 220 ? -40.853 1.275 40.632 1.00 44.97 220 GLU A N 1
ATOM 1682 C CA . GLU A 1 220 ? -40.711 2.348 41.635 1.00 44.97 220 GLU A CA 1
ATOM 1683 C C . GLU A 1 220 ? -41.890 3.340 41.657 1.00 44.97 220 GLU A C 1
ATOM 1685 O O . GLU A 1 220 ? -42.107 4.013 42.663 1.00 44.97 220 GLU A O 1
ATOM 1690 N N . ARG A 1 221 ? -42.696 3.427 40.588 1.00 45.56 221 ARG A N 1
ATOM 1691 C CA . ARG A 1 221 ? -43.945 4.219 40.571 1.00 45.56 221 ARG A CA 1
ATOM 1692 C C . ARG A 1 221 ? -45.174 3.454 41.068 1.00 45.56 221 ARG A C 1
ATOM 1694 O O . ARG A 1 221 ? -46.206 4.080 41.294 1.00 45.56 221 ARG A O 1
ATOM 1701 N N . GLY A 1 222 ? -45.071 2.135 41.231 1.00 41.06 222 GLY A N 1
ATOM 1702 C CA . GLY A 1 222 ? -46.138 1.268 41.736 1.00 41.06 222 GLY A CA 1
ATOM 1703 C C . GLY A 1 222 ? -46.194 1.133 43.261 1.00 41.06 222 GLY A C 1
ATOM 1704 O O . GLY A 1 222 ? -47.184 0.621 43.777 1.00 41.06 222 GLY A O 1
ATOM 1705 N N . VAL A 1 223 ? -45.184 1.609 43.998 1.00 43.69 223 VAL A N 1
ATOM 1706 C CA . VAL A 1 223 ? -45.186 1.602 45.472 1.00 43.69 223 VAL A CA 1
ATOM 1707 C C . VAL A 1 223 ? -45.846 2.888 45.977 1.00 43.69 223 VAL A C 1
ATOM 1709 O O . VAL A 1 223 ? -45.194 3.818 46.445 1.00 43.69 223 VAL A O 1
ATOM 1712 N N . VAL A 1 224 ? -47.166 2.961 45.807 1.00 41.44 224 VAL A N 1
ATOM 1713 C CA . VAL A 1 224 ? -48.021 3.927 46.504 1.00 41.44 224 VAL A CA 1
ATOM 1714 C C . VAL A 1 224 ? -48.286 3.385 47.906 1.00 41.44 224 VAL A C 1
ATOM 1716 O O . VAL A 1 224 ? -48.827 2.295 48.054 1.00 41.44 224 VAL A O 1
ATOM 1719 N N . GLU A 1 225 ? -47.843 4.170 48.888 1.00 42.09 225 GLU A N 1
ATOM 1720 C CA . GLU A 1 225 ? -48.193 4.196 50.314 1.00 42.09 225 GLU A CA 1
ATOM 1721 C C . GLU A 1 225 ? -49.213 3.150 50.796 1.00 42.09 225 GLU A C 1
ATOM 1723 O O . GLU A 1 225 ? -50.418 3.256 50.561 1.00 42.09 225 GLU A O 1
ATOM 1728 N N . GLU A 1 226 ? -48.731 2.195 51.590 1.00 42.56 226 GLU A N 1
ATOM 1729 C CA . GLU A 1 226 ? -49.564 1.497 52.566 1.00 42.56 226 GLU A CA 1
ATOM 1730 C C . GLU A 1 226 ? -49.739 2.430 53.786 1.00 42.56 226 GLU A C 1
ATOM 1732 O O . GLU A 1 226 ? -48.736 2.927 54.308 1.00 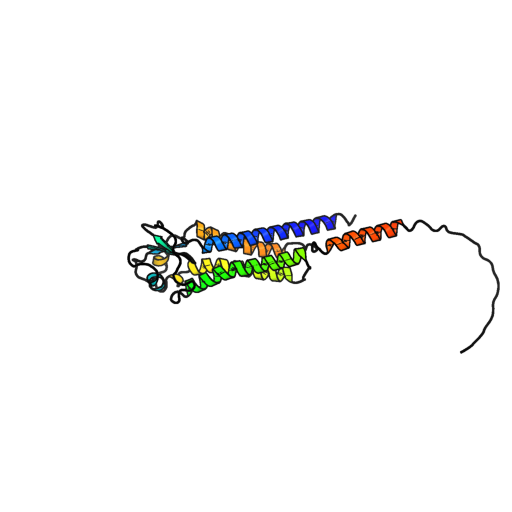42.56 226 GLU A O 1
ATOM 1737 N N . PRO A 1 227 ? -50.970 2.742 54.235 1.00 39.91 227 PRO A N 1
ATOM 1738 C CA . PRO A 1 227 ? -51.167 3.675 55.335 1.00 39.91 227 PRO A CA 1
ATOM 1739 C C . PRO A 1 227 ? -50.816 3.025 56.678 1.00 39.91 227 PRO A C 1
ATOM 1741 O O . PRO A 1 227 ? -51.308 1.947 57.015 1.00 39.91 227 PRO A O 1
ATOM 1744 N N . GLU A 1 228 ? -50.006 3.730 57.471 1.00 41.69 228 GLU A N 1
ATOM 1745 C CA . GLU A 1 228 ? -49.754 3.442 58.884 1.00 41.69 228 GLU A CA 1
ATOM 1746 C C . GLU A 1 228 ? -51.072 3.318 59.664 1.00 41.69 228 GLU A C 1
ATOM 1748 O O . GLU A 1 228 ? -51.821 4.287 59.817 1.00 41.69 228 GLU A O 1
ATOM 1753 N N . ILE A 1 229 ? -51.326 2.142 60.242 1.00 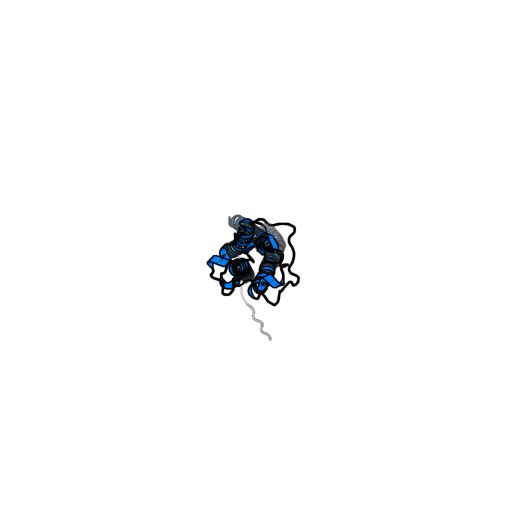38.81 229 ILE A N 1
ATOM 1754 C CA . ILE A 1 229 ? -52.288 1.993 61.336 1.00 38.81 229 ILE A CA 1
ATOM 1755 C C . ILE A 1 229 ? -51.502 1.971 62.648 1.00 38.81 229 ILE A C 1
ATOM 1757 O O . ILE A 1 229 ? -50.893 0.973 63.025 1.00 38.81 229 ILE A O 1
ATOM 1761 N N . GLN A 1 230 ? -51.549 3.100 63.358 1.00 40.25 230 GLN A N 1
ATOM 1762 C CA . GLN A 1 230 ? -51.224 3.192 64.779 1.00 40.25 230 GLN A CA 1
ATOM 1763 C C . GLN A 1 230 ? -52.169 2.305 65.601 1.00 40.25 230 GLN A C 1
ATOM 1765 O O . GLN A 1 230 ? -53.381 2.520 65.588 1.00 40.25 230 GLN A O 1
ATOM 1770 N N . GLN A 1 231 ? -51.620 1.410 66.427 1.00 36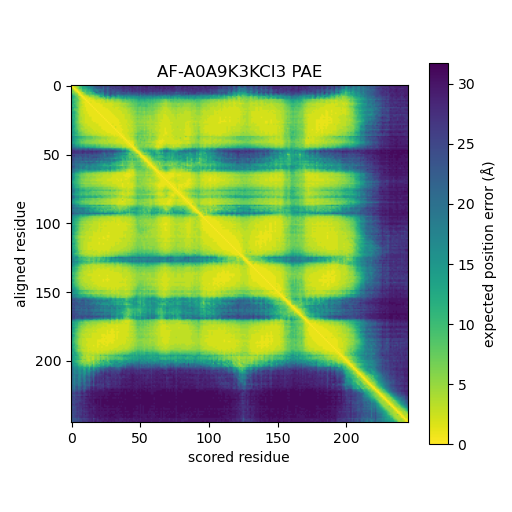.53 231 GLN A N 1
ATOM 1771 C CA . GLN A 1 231 ? -52.277 0.977 67.662 1.00 36.53 231 GLN A CA 1
ATOM 1772 C C . GLN A 1 231 ? -51.269 0.837 68.815 1.00 36.53 231 GLN A C 1
ATOM 1774 O O . GLN A 1 231 ? -50.137 0.399 68.647 1.00 36.53 231 GLN A O 1
ATOM 1779 N N . SER A 1 232 ? -51.721 1.336 69.967 1.00 36.69 232 SER A N 1
ATOM 1780 C CA . SER A 1 232 ? -51.009 1.698 71.201 1.00 36.69 232 SER A CA 1
ATOM 1781 C C . SER A 1 232 ? -50.469 0.508 72.023 1.00 36.69 232 SER A C 1
ATOM 1783 O O . SER A 1 232 ? -50.848 -0.633 71.763 1.00 36.69 232 SER A O 1
ATOM 1785 N N . PRO A 1 233 ? -49.632 0.758 73.054 1.00 43.44 233 PRO A N 1
ATOM 1786 C CA . PRO A 1 233 ? -48.954 -0.271 73.827 1.00 43.44 233 PRO A CA 1
ATOM 1787 C C . PRO A 1 233 ? -49.881 -0.852 74.900 1.00 43.44 233 PRO A C 1
ATOM 1789 O O . PRO A 1 233 ? -50.612 -0.113 75.561 1.00 43.44 233 PRO A O 1
ATOM 1792 N N . HIS A 1 234 ? -49.809 -2.164 75.134 1.00 34.94 234 HIS A N 1
ATOM 1793 C CA . HIS A 1 234 ? -50.387 -2.757 76.336 1.00 34.94 234 HIS A CA 1
ATOM 1794 C C . HIS A 1 234 ? -49.468 -3.821 76.947 1.00 34.94 234 HIS A C 1
ATOM 1796 O O . HIS A 1 234 ? -49.003 -4.744 76.289 1.00 34.94 234 HIS A O 1
ATOM 1802 N N . TYR A 1 235 ? -49.213 -3.596 78.232 1.00 36.78 235 TYR A N 1
ATOM 1803 C CA . TYR A 1 235 ? -48.503 -4.389 79.234 1.00 36.78 235 TYR A CA 1
ATOM 1804 C C . TYR A 1 235 ? -49.063 -5.819 79.386 1.00 36.78 235 TYR A C 1
ATOM 1806 O O . TYR A 1 235 ? -50.286 -5.966 79.349 1.00 36.78 235 TYR A O 1
ATOM 1814 N N . GLY A 1 236 ? -48.208 -6.808 79.699 1.00 35.56 236 GLY A N 1
ATOM 1815 C CA . GLY A 1 236 ? -48.633 -8.045 80.379 1.00 35.56 236 GLY A CA 1
ATOM 1816 C C . GLY A 1 236 ? -47.815 -9.317 80.103 1.00 35.56 236 GLY A C 1
ATOM 1817 O O . GLY A 1 236 ? -48.004 -9.937 79.067 1.00 35.56 236 GLY A O 1
ATOM 1818 N N . ASP A 1 237 ? -46.993 -9.684 81.092 1.00 35.72 237 ASP A N 1
ATOM 1819 C CA . ASP A 1 237 ? -46.662 -11.031 81.605 1.00 35.72 237 ASP A CA 1
ATOM 1820 C C . ASP A 1 237 ? -45.949 -12.125 80.758 1.00 35.72 237 ASP A C 1
ATOM 1822 O O . ASP A 1 237 ? -46.391 -12.570 79.703 1.00 35.72 237 ASP A O 1
ATOM 1826 N N . GLU A 1 238 ? -44.845 -12.617 81.348 1.00 38.47 238 GLU A N 1
ATOM 1827 C CA . GLU A 1 238 ? -44.248 -13.970 81.247 1.00 38.47 238 GLU A CA 1
ATOM 1828 C C . GLU A 1 238 ? -45.260 -15.105 81.580 1.00 38.47 238 GLU A C 1
ATOM 1830 O O . GLU A 1 238 ? -46.369 -14.799 82.018 1.00 38.47 238 GLU A O 1
ATOM 1835 N N . PRO A 1 239 ? -44.903 -16.419 81.591 1.00 56.16 239 PRO A N 1
ATOM 1836 C CA . PRO A 1 239 ? -43.798 -17.185 80.972 1.00 56.16 239 PRO A CA 1
ATOM 1837 C C . PRO A 1 239 ? -44.333 -18.395 80.150 1.00 56.16 239 PRO A C 1
ATOM 1839 O O . PRO A 1 239 ? -45.534 -18.618 80.099 1.00 56.16 239 PRO A O 1
ATOM 1842 N N . HIS A 1 240 ? -43.464 -19.221 79.540 1.00 36.16 240 HIS A N 1
ATOM 1843 C CA . HIS A 1 240 ? -43.463 -20.699 79.692 1.00 36.16 240 HIS A CA 1
ATOM 1844 C C . HIS A 1 240 ? -42.423 -21.395 78.784 1.00 36.16 240 HIS A C 1
ATOM 1846 O O . HIS A 1 240 ? -42.403 -21.229 77.568 1.00 36.16 240 HIS A O 1
ATOM 1852 N N . TYR A 1 241 ? -41.585 -22.219 79.423 1.00 47.72 241 TYR A N 1
ATOM 1853 C CA . TYR A 1 241 ? -40.763 -23.301 78.859 1.00 47.72 241 TYR A CA 1
ATOM 1854 C C . TYR A 1 241 ? -41.604 -24.331 78.088 1.00 47.72 241 TYR A C 1
ATOM 1856 O O . TYR A 1 241 ? -42.661 -24.665 78.611 1.00 47.72 241 TYR A O 1
ATOM 1864 N N . VAL A 1 242 ? -41.066 -24.946 77.016 1.00 40.62 242 VAL A N 1
ATOM 1865 C CA . VAL A 1 242 ? -41.041 -26.420 76.800 1.00 40.62 242 VAL A CA 1
ATOM 1866 C C . VAL A 1 242 ? -39.862 -26.802 75.873 1.00 40.62 242 VAL A C 1
ATOM 1868 O O . VAL A 1 242 ? -39.655 -26.195 74.828 1.00 40.62 242 VAL A O 1
ATOM 1871 N N . GLU A 1 243 ? -39.099 -27.803 76.318 1.00 40.84 243 GLU A N 1
ATOM 1872 C CA . GLU A 1 243 ? -38.023 -28.573 75.665 1.00 40.84 243 GLU A CA 1
ATOM 1873 C C . GLU A 1 243 ? -38.455 -29.387 74.421 1.00 40.84 243 GLU A C 1
ATOM 1875 O O . GLU A 1 243 ? -39.639 -29.482 74.114 1.00 40.84 243 GLU A O 1
ATOM 1880 N N . THR A 1 244 ? -37.476 -30.108 73.846 1.00 45.59 244 THR A N 1
ATOM 1881 C CA . THR A 1 244 ? -37.546 -31.330 73.001 1.00 45.59 244 THR A CA 1
ATOM 1882 C C . THR A 1 244 ? -37.435 -31.100 71.482 1.00 45.59 244 THR A C 1
ATOM 1884 O O . THR A 1 244 ? -38.138 -30.258 70.940 1.00 45.59 244 THR A O 1
ATOM 1887 N N . TYR A 1 245 ? -36.568 -31.768 70.705 1.00 47.78 245 TYR A N 1
ATOM 1888 C CA . TYR A 1 245 ? -35.626 -32.893 70.884 1.00 47.78 245 TYR A CA 1
ATOM 1889 C C . TYR A 1 245 ? -34.331 -32.620 70.102 1.00 47.78 245 TYR A C 1
ATOM 1891 O O . TYR A 1 245 ? -34.424 -31.955 69.045 1.00 47.78 245 TYR A O 1
#